Protein AF-A0A7L4KCK8-F1 (afdb_monomer_lite)

Foldseek 3Di:
DVVVVVVCVVVVVVCVVVVHDDDDDPPDDDDDPDDPVVVVVVVVVVVVVVVVVVVVVVVVVVVVCVVCVVVVVVVVVVVVVVLVVVVVVVVVCVVVVVDDDPVNVVVVVVVPPDDDDDDPDPPPPPPPDPVVVVCCVQQNDDDDRPCSPPADPVNVPPCVPPDVCVVDVDDPDDPPDDDDDDDPDPDDPVVVVVVVVVVD

Organism: NCBI:txid1961834

Secondary structure (DSSP, 8-state):
-HHHHHHHHHHHHHHHHTT---SPPTT-----SS-HHHHHHHHHHHHHHHHHHHHHHHHHHHHHHHHHHHHHHHHHHHHHHHHHHHHHHHHHHHHTTS----HHHHHHHTTT-S---S---------S-HHHHHHHHHH-SSS---STTSPPHHHHH--TT--HHHHTT--S-------------PPPHHHHHHHHTT--

Structure (mmCIF, N/CA/C/O backbone):
data_AF-A0A7L4KCK8-F1
#
_entry.id   AF-A0A7L4KCK8-F1
#
loop_
_atom_site.group_PDB
_atom_site.id
_atom_site.type_symbol
_atom_site.label_atom_id
_atom_site.label_alt_id
_atom_site.label_comp_id
_atom_site.label_asym_id
_atom_site.label_entity_id
_atom_site.label_seq_id
_atom_site.pdbx_PDB_ins_code
_atom_site.Cartn_x
_atom_site.Cartn_y
_atom_site.Cartn_z
_atom_site.occupancy
_atom_site.B_iso_or_equiv
_atom_site.auth_seq_id
_atom_site.auth_comp_id
_atom_site.auth_asym_id
_atom_site.auth_atom_id
_atom_site.pdbx_PDB_model_num
ATOM 1 N N . TYR A 1 1 ? 16.157 12.426 -16.443 1.00 89.94 1 TYR A N 1
ATOM 2 C CA . TYR A 1 1 ? 14.968 11.654 -16.875 1.00 89.94 1 TYR A CA 1
ATOM 3 C C . TYR A 1 1 ? 14.195 12.388 -17.967 1.00 89.94 1 TYR A C 1
ATOM 5 O O . TYR A 1 1 ? 14.010 11.806 -19.024 1.00 89.94 1 TYR A O 1
ATOM 13 N N . GLN A 1 2 ? 13.829 13.662 -17.765 1.00 96.50 2 GLN A N 1
ATOM 14 C CA . GLN A 1 2 ? 13.056 14.454 -18.739 1.00 96.50 2 GLN A CA 1
ATOM 15 C C . GLN A 1 2 ? 13.711 14.554 -20.130 1.00 96.50 2 GLN A C 1
ATOM 17 O O . GLN A 1 2 ? 13.048 14.270 -21.117 1.00 96.50 2 GLN A O 1
ATOM 22 N N . GLN A 1 3 ? 15.016 14.842 -20.217 1.00 97.25 3 GLN A N 1
ATOM 23 C CA . GLN A 1 3 ? 15.743 14.884 -21.499 1.00 97.25 3 GLN A CA 1
ATOM 24 C C . GLN A 1 3 ? 15.678 13.550 -22.265 1.00 97.25 3 GLN A C 1
ATOM 26 O O . GLN A 1 3 ? 15.388 13.528 -23.455 1.00 97.25 3 GLN A O 1
ATOM 31 N N . ALA A 1 4 ? 15.893 12.424 -21.575 1.00 97.00 4 ALA A N 1
ATOM 32 C CA . ALA A 1 4 ? 15.813 11.095 -22.183 1.00 97.00 4 ALA A CA 1
ATOM 33 C C . ALA A 1 4 ? 14.385 10.761 -22.646 1.00 97.00 4 ALA A C 1
ATOM 35 O O . ALA A 1 4 ? 14.199 10.189 -23.715 1.00 97.00 4 ALA A O 1
ATOM 36 N N . GLN A 1 5 ? 13.371 11.144 -21.865 1.00 96.81 5 GLN A N 1
ATOM 37 C CA . GLN A 1 5 ? 11.970 10.968 -22.241 1.00 96.81 5 GLN A CA 1
ATOM 38 C C . GLN A 1 5 ? 11.610 11.806 -23.477 1.00 96.81 5 GLN A C 1
ATOM 40 O O . GLN A 1 5 ? 10.983 11.278 -24.391 1.00 96.81 5 GLN A O 1
ATOM 45 N N . ALA A 1 6 ? 12.032 13.073 -23.526 1.00 97.38 6 ALA A N 1
ATOM 46 C CA . ALA A 1 6 ? 11.810 13.956 -24.669 1.00 97.38 6 ALA A CA 1
ATOM 47 C C . ALA A 1 6 ? 12.456 13.398 -25.948 1.00 97.38 6 ALA A C 1
ATOM 49 O O . ALA A 1 6 ? 11.783 13.286 -26.968 1.00 97.38 6 ALA A O 1
ATOM 50 N N . ALA A 1 7 ? 13.708 12.932 -25.863 1.00 97.56 7 ALA A N 1
ATOM 51 C CA . ALA A 1 7 ? 14.403 12.311 -26.990 1.00 97.56 7 ALA A CA 1
ATOM 52 C C . ALA A 1 7 ? 13.683 11.051 -27.510 1.00 97.56 7 ALA A C 1
ATOM 54 O O . ALA A 1 7 ? 13.553 10.860 -28.718 1.00 97.56 7 ALA A O 1
ATOM 55 N N . VAL A 1 8 ? 13.158 10.200 -26.617 1.00 96.31 8 VAL A N 1
ATOM 56 C CA . VAL A 1 8 ? 12.363 9.022 -27.014 1.00 96.31 8 VAL A CA 1
ATOM 57 C C . VAL A 1 8 ? 11.061 9.438 -27.705 1.00 96.31 8 VAL A C 1
ATOM 59 O O . VAL A 1 8 ? 10.692 8.846 -28.720 1.00 96.31 8 VAL A O 1
ATOM 62 N N . LEU A 1 9 ? 10.371 10.457 -27.186 1.00 96.38 9 LEU A N 1
ATOM 63 C CA . LEU A 1 9 ? 9.132 10.969 -27.781 1.00 96.38 9 LEU A CA 1
ATOM 64 C C . LEU A 1 9 ? 9.359 11.576 -29.170 1.00 96.38 9 LEU A C 1
ATOM 66 O O . LEU A 1 9 ? 8.497 11.433 -30.032 1.00 96.38 9 LEU A O 1
ATOM 70 N N . GLU A 1 10 ? 10.513 12.195 -29.403 1.00 96.62 10 GLU A N 1
ATOM 71 C CA . GLU A 1 10 ? 10.898 12.730 -30.711 1.00 96.62 10 GLU A CA 1
ATOM 72 C C . GLU A 1 10 ? 11.316 11.623 -31.700 1.00 96.62 10 GLU A C 1
ATOM 74 O O . GLU A 1 10 ? 10.962 11.664 -32.882 1.00 96.62 10 GLU A O 1
ATOM 79 N N . ALA A 1 11 ? 12.037 10.600 -31.227 1.00 96.81 11 ALA A N 1
ATOM 80 C CA . ALA A 1 11 ? 12.558 9.522 -32.068 1.00 96.81 11 ALA A CA 1
ATOM 81 C C . ALA A 1 11 ? 11.477 8.526 -32.529 1.00 96.81 11 ALA A C 1
ATOM 83 O O . ALA A 1 11 ? 11.496 8.076 -33.678 1.00 96.81 11 ALA A O 1
ATOM 84 N N . LEU A 1 12 ? 10.512 8.181 -31.666 1.00 96.19 12 LEU A N 1
ATOM 85 C CA . LEU A 1 12 ? 9.490 7.168 -31.971 1.00 96.19 12 LEU A CA 1
ATOM 86 C C . LEU A 1 12 ? 8.651 7.484 -33.231 1.00 96.19 12 LEU A C 1
ATOM 88 O O . LEU A 1 12 ? 8.480 6.582 -34.054 1.00 96.19 12 LEU A O 1
ATOM 92 N N . PRO A 1 13 ? 8.146 8.716 -33.451 1.00 96.44 13 PRO A N 1
ATOM 93 C CA . PRO A 1 13 ? 7.446 9.076 -34.684 1.00 96.44 13 PRO A CA 1
ATOM 94 C C . PRO A 1 13 ? 8.312 8.927 -35.937 1.00 96.44 13 PRO A C 1
ATOM 96 O O . PRO A 1 13 ? 7.816 8.470 -36.965 1.00 96.44 13 PRO A O 1
ATOM 99 N N . ARG A 1 14 ? 9.604 9.279 -35.860 1.00 96.69 14 ARG A N 1
ATOM 100 C CA . ARG A 1 14 ? 10.540 9.157 -36.991 1.00 96.69 14 ARG A CA 1
ATOM 101 C C . ARG A 1 14 ? 10.742 7.692 -37.382 1.00 96.69 14 ARG A C 1
ATOM 103 O O . ARG A 1 14 ? 10.611 7.358 -38.553 1.00 96.69 14 ARG A O 1
ATOM 110 N N . LEU A 1 15 ? 10.951 6.811 -36.403 1.00 96.38 15 LEU A N 1
ATOM 111 C CA . LEU A 1 15 ? 11.098 5.367 -36.633 1.00 96.38 15 LEU A CA 1
ATOM 112 C C . LEU A 1 15 ? 9.823 4.727 -37.204 1.00 96.38 15 LEU A C 1
ATOM 114 O O . LEU A 1 15 ? 9.905 3.858 -38.067 1.00 96.38 15 LEU A O 1
ATOM 118 N N . ARG A 1 16 ? 8.641 5.197 -36.780 1.00 95.81 16 ARG A N 1
ATOM 119 C CA . ARG A 1 16 ? 7.356 4.743 -37.337 1.00 95.81 16 ARG A CA 1
ATOM 120 C C . ARG A 1 16 ? 7.168 5.144 -38.800 1.00 95.81 16 ARG A C 1
ATOM 122 O O . ARG A 1 16 ? 6.665 4.330 -39.566 1.00 95.81 16 ARG A O 1
ATOM 129 N N . LYS A 1 17 ? 7.583 6.356 -39.199 1.00 96.50 17 LYS A N 1
ATOM 130 C CA . LYS A 1 17 ? 7.559 6.788 -40.614 1.00 96.50 17 LYS A CA 1
ATOM 131 C C . LYS A 1 17 ? 8.425 5.888 -41.498 1.00 96.50 17 LYS A C 1
ATOM 133 O O . LYS A 1 17 ? 8.044 5.605 -42.624 1.00 96.50 17 LYS A O 1
ATOM 138 N N . LEU A 1 18 ? 9.545 5.409 -40.957 1.00 96.56 18 LEU A N 1
ATOM 139 C CA . LEU A 1 18 ? 10.445 4.450 -41.605 1.00 96.56 18 LEU A CA 1
ATOM 140 C C . LEU A 1 18 ? 9.968 2.989 -41.491 1.00 96.56 18 LEU A C 1
ATOM 142 O O . LEU A 1 18 ? 10.690 2.088 -41.900 1.00 96.56 18 LEU A O 1
ATOM 146 N N . GLN A 1 19 ? 8.782 2.743 -40.920 1.00 95.25 19 GLN A N 1
ATOM 147 C CA . GLN A 1 19 ? 8.194 1.412 -40.724 1.00 95.25 19 GLN A CA 1
ATOM 148 C C . GLN A 1 19 ? 9.057 0.446 -39.886 1.00 95.25 19 GLN A C 1
ATOM 150 O O . GLN A 1 19 ? 8.949 -0.772 -40.011 1.00 95.25 19 GLN A O 1
ATOM 155 N N . ILE A 1 20 ? 9.881 0.973 -38.973 1.00 95.56 20 ILE A N 1
ATOM 156 C CA . ILE A 1 20 ? 10.724 0.157 -38.089 1.00 95.56 20 ILE A CA 1
ATOM 157 C C . ILE A 1 20 ? 9.929 -0.233 -36.825 1.00 95.56 20 ILE A C 1
ATOM 159 O O . ILE A 1 20 ? 9.419 0.652 -36.126 1.00 95.56 20 ILE A O 1
ATOM 163 N N . PRO A 1 21 ? 9.835 -1.531 -36.466 1.00 93.50 21 PRO A N 1
ATOM 164 C CA . PRO A 1 21 ? 9.148 -1.969 -35.254 1.00 93.50 21 PRO A CA 1
ATOM 165 C C . PRO A 1 21 ? 9.947 -1.588 -34.001 1.00 93.50 21 PRO A C 1
ATOM 167 O O . PRO A 1 21 ? 11.059 -2.056 -33.778 1.00 93.50 21 PRO A O 1
ATOM 170 N N . THR A 1 22 ? 9.370 -0.744 -33.143 1.00 92.94 22 THR A N 1
ATOM 171 C CA . THR A 1 22 ? 10.064 -0.221 -31.949 1.00 92.94 22 THR A CA 1
ATOM 172 C C . THR A 1 22 ? 9.737 -0.970 -30.657 1.00 92.94 22 THR A C 1
ATOM 174 O O . THR A 1 22 ? 10.451 -0.836 -29.665 1.00 92.94 22 THR A O 1
ATOM 177 N N . ARG A 1 23 ? 8.620 -1.708 -30.610 1.00 93.06 23 ARG A N 1
ATOM 178 C CA . ARG A 1 23 ? 8.182 -2.434 -29.410 1.00 93.06 23 ARG A CA 1
ATOM 179 C C . ARG A 1 23 ? 8.701 -3.865 -29.461 1.00 93.06 23 ARG A C 1
ATOM 181 O O . ARG A 1 23 ? 8.480 -4.562 -30.443 1.00 93.06 23 ARG A O 1
ATOM 188 N N . ARG A 1 24 ? 9.310 -4.316 -28.363 1.00 93.88 24 ARG A N 1
ATOM 189 C CA . ARG A 1 24 ? 9.657 -5.725 -28.168 1.00 93.88 24 ARG A CA 1
ATOM 190 C C . ARG A 1 24 ? 8.371 -6.569 -28.091 1.00 93.88 24 ARG A C 1
ATOM 192 O O . ARG A 1 24 ? 7.549 -6.279 -27.218 1.00 93.88 24 ARG A O 1
ATOM 199 N N . PRO A 1 25 ? 8.197 -7.588 -28.951 1.00 95.56 25 PRO A N 1
ATOM 200 C CA . PRO A 1 25 ? 7.098 -8.543 -28.831 1.00 95.56 25 PRO A CA 1
ATOM 201 C C . PRO A 1 25 ? 7.205 -9.356 -27.537 1.00 95.56 25 PRO A C 1
ATOM 203 O O . PRO A 1 25 ? 8.311 -9.698 -27.112 1.00 95.56 25 PRO A O 1
ATOM 206 N N . ASP A 1 26 ? 6.067 -9.686 -26.926 1.00 92.88 26 ASP A N 1
ATOM 207 C CA . ASP A 1 26 ? 6.034 -10.438 -25.663 1.00 92.88 26 ASP A CA 1
ATOM 208 C C . ASP A 1 26 ? 6.473 -11.907 -25.847 1.00 92.88 26 ASP A C 1
ATOM 210 O O . ASP A 1 26 ? 7.091 -12.474 -24.947 1.00 92.88 26 ASP A O 1
ATOM 214 N N . ASP A 1 27 ? 6.265 -12.470 -27.042 1.00 95.00 27 ASP A N 1
ATOM 215 C CA . ASP A 1 27 ? 6.609 -13.858 -27.396 1.00 95.00 27 ASP A CA 1
ATOM 216 C C . ASP A 1 27 ? 8.033 -14.026 -27.966 1.00 95.00 27 ASP A C 1
ATOM 218 O O . ASP A 1 27 ? 8.432 -15.120 -28.365 1.00 95.00 27 ASP A O 1
ATOM 222 N N . TYR A 1 28 ? 8.835 -12.955 -27.999 1.00 94.50 28 TYR A N 1
ATOM 223 C CA . TYR A 1 28 ? 10.220 -13.008 -28.476 1.00 94.50 28 TYR A CA 1
ATOM 224 C C . TYR A 1 28 ? 11.216 -13.144 -27.310 1.00 94.50 28 TYR A C 1
ATOM 226 O O . TYR A 1 28 ? 11.611 -12.164 -26.657 1.00 94.50 28 TYR A O 1
ATOM 234 N N . PHE A 1 29 ? 11.636 -14.385 -27.041 1.00 92.25 29 PHE A N 1
ATOM 235 C CA . PHE A 1 29 ? 12.548 -14.754 -25.952 1.00 92.25 29 PHE A CA 1
ATOM 236 C C . PHE A 1 29 ? 14.017 -14.755 -26.402 1.00 92.25 29 PHE A C 1
ATOM 238 O O . PHE A 1 29 ? 14.610 -15.804 -26.631 1.00 92.25 29 PHE A O 1
ATOM 245 N N . ALA A 1 30 ? 14.608 -13.565 -26.508 1.00 93.12 30 ALA A N 1
ATOM 246 C CA . ALA A 1 30 ? 16.052 -13.383 -26.666 1.00 93.12 30 ALA A CA 1
ATOM 247 C C . ALA A 1 30 ? 16.733 -13.087 -25.318 1.00 93.12 30 ALA A C 1
ATOM 249 O O . ALA A 1 30 ? 16.074 -12.712 -24.342 1.00 93.12 30 ALA A O 1
ATOM 250 N N . GLU A 1 31 ? 18.056 -13.238 -25.264 1.00 94.38 31 GLU A N 1
ATOM 251 C CA . GLU A 1 31 ? 18.841 -12.884 -24.084 1.00 94.38 31 GLU A CA 1
ATOM 252 C C . GLU A 1 31 ? 18.687 -11.389 -23.751 1.00 94.38 31 GLU A C 1
ATOM 254 O O . GLU A 1 31 ? 18.793 -10.515 -24.610 1.00 94.38 31 GLU A O 1
ATOM 259 N N . MET A 1 32 ? 18.403 -11.095 -22.481 1.00 96.31 32 MET A N 1
ATOM 260 C CA . MET A 1 32 ? 18.225 -9.734 -21.974 1.00 96.31 32 MET A CA 1
ATOM 261 C C . MET A 1 32 ? 19.463 -9.308 -21.185 1.00 96.31 32 MET A C 1
ATOM 263 O O . MET A 1 32 ? 20.135 -10.136 -20.578 1.00 96.31 32 MET A O 1
ATOM 267 N N . ALA A 1 33 ? 19.693 -7.998 -21.057 1.00 96.50 33 ALA A N 1
ATOM 268 C CA . ALA A 1 33 ? 20.839 -7.448 -20.318 1.00 96.50 33 ALA A CA 1
ATOM 269 C C . ALA A 1 33 ? 20.950 -7.902 -18.842 1.00 96.50 33 ALA A C 1
ATOM 271 O O . ALA A 1 33 ? 21.993 -7.732 -18.214 1.00 96.50 33 ALA A O 1
ATOM 272 N N . LYS A 1 34 ? 19.871 -8.433 -18.248 1.00 96.62 34 LYS A N 1
ATOM 273 C CA . LYS A 1 34 ? 19.869 -9.024 -16.903 1.00 96.62 34 LYS A CA 1
ATOM 274 C C . LYS A 1 34 ? 19.160 -10.366 -16.929 1.00 96.62 34 LYS A C 1
ATOM 276 O O . LYS A 1 34 ? 18.091 -10.486 -17.520 1.00 96.62 34 LYS A O 1
ATOM 281 N N . SER A 1 35 ? 19.699 -11.327 -16.182 1.00 97.38 35 SER A N 1
ATOM 282 C CA . SER A 1 35 ? 19.084 -12.645 -16.050 1.00 97.38 35 SER A CA 1
ATOM 283 C C . SER A 1 35 ? 17.739 -12.591 -15.319 1.00 97.38 35 SER A C 1
ATOM 285 O O . SER A 1 35 ? 17.541 -11.836 -14.354 1.00 97.38 35 SER A O 1
ATOM 287 N N . ASP A 1 36 ? 16.822 -13.476 -15.708 1.00 95.25 36 ASP A N 1
ATOM 288 C CA . ASP A 1 36 ? 15.512 -13.602 -15.063 1.00 95.25 36 ASP A CA 1
ATOM 289 C C . ASP A 1 36 ? 15.624 -13.937 -13.576 1.00 95.25 36 ASP A C 1
ATOM 291 O O . ASP A 1 36 ? 14.852 -13.440 -12.751 1.00 95.25 36 ASP A O 1
ATOM 295 N N . GLN A 1 37 ? 16.633 -14.721 -13.194 1.00 96.88 37 GLN A N 1
ATOM 296 C CA . GLN A 1 37 ? 16.902 -15.035 -11.793 1.00 96.88 37 GLN A CA 1
ATOM 297 C C . GLN A 1 37 ? 17.193 -13.771 -10.973 1.00 96.88 37 GLN A C 1
ATOM 299 O O . GLN A 1 37 ? 16.710 -13.631 -9.841 1.00 96.88 37 GLN A O 1
ATOM 304 N N . GLN A 1 38 ? 17.956 -12.825 -11.529 1.00 97.81 38 GLN A N 1
ATOM 305 C CA . GLN A 1 38 ? 18.222 -11.543 -10.883 1.00 97.81 38 GLN A CA 1
ATOM 306 C C . GLN A 1 38 ? 16.945 -10.701 -10.789 1.00 97.81 38 GLN A C 1
ATOM 308 O O . GLN A 1 38 ? 16.635 -10.178 -9.713 1.00 97.81 38 GLN A O 1
ATOM 313 N N . MET A 1 39 ? 16.155 -10.628 -11.862 1.00 97.50 39 MET A N 1
ATOM 314 C CA . MET A 1 39 ? 14.891 -9.883 -11.863 1.00 97.50 39 MET A CA 1
ATOM 315 C C . MET A 1 39 ? 13.870 -10.461 -10.875 1.00 97.50 39 MET A C 1
ATOM 317 O O . MET A 1 39 ? 13.202 -9.707 -10.162 1.00 97.50 39 MET A O 1
ATOM 321 N N . GLN A 1 40 ? 13.806 -11.784 -10.718 1.00 97.81 40 GLN A N 1
ATOM 322 C CA . GLN A 1 40 ? 12.990 -12.429 -9.688 1.00 97.81 40 GLN A CA 1
ATOM 323 C C . GLN A 1 40 ? 13.447 -12.063 -8.269 1.00 97.81 40 GLN A C 1
ATOM 325 O O . GLN A 1 40 ? 12.606 -11.819 -7.399 1.00 97.81 40 GLN A O 1
ATOM 330 N N . LYS A 1 41 ? 14.762 -11.987 -8.012 1.00 98.25 41 LYS A N 1
ATOM 331 C CA . LYS A 1 41 ? 15.296 -11.524 -6.716 1.00 98.25 41 LYS A CA 1
ATOM 332 C C . LYS A 1 41 ? 14.885 -10.074 -6.439 1.00 98.25 41 LYS A C 1
ATOM 334 O O . LYS A 1 41 ? 14.461 -9.773 -5.322 1.00 98.25 41 LYS A O 1
ATOM 339 N N . ILE A 1 42 ? 14.955 -9.198 -7.443 1.00 98.12 42 ILE A N 1
ATOM 340 C CA . ILE A 1 42 ? 14.534 -7.793 -7.324 1.00 98.12 42 ILE A CA 1
ATOM 341 C C . ILE A 1 42 ? 13.033 -7.706 -7.018 1.00 98.12 42 ILE A C 1
ATOM 343 O O . ILE A 1 42 ? 12.651 -7.071 -6.034 1.00 98.12 42 ILE A O 1
ATOM 347 N N . ARG A 1 43 ? 12.184 -8.417 -7.773 1.00 98.12 43 ARG A N 1
ATOM 348 C CA . ARG A 1 43 ? 10.727 -8.459 -7.544 1.00 98.12 43 ARG A CA 1
ATOM 349 C C . ARG A 1 43 ? 10.376 -8.949 -6.137 1.00 98.12 43 ARG A C 1
ATOM 351 O O . ARG A 1 43 ? 9.557 -8.333 -5.458 1.00 98.12 43 ARG A O 1
ATOM 358 N N . LYS A 1 44 ? 11.039 -10.010 -5.657 1.00 98.19 44 LYS A N 1
ATOM 359 C CA . LYS A 1 44 ? 10.865 -10.518 -4.282 1.00 98.19 44 LYS A CA 1
ATOM 360 C C . LYS A 1 44 ? 11.214 -9.454 -3.237 1.00 98.19 44 LYS A C 1
ATOM 362 O O . LYS A 1 44 ? 10.460 -9.283 -2.281 1.00 98.19 44 LYS A O 1
ATOM 367 N N . LYS A 1 45 ? 12.311 -8.710 -3.432 1.00 98.31 45 LYS A N 1
ATOM 368 C CA . LYS A 1 45 ? 12.701 -7.612 -2.532 1.00 98.31 45 LYS A CA 1
ATOM 369 C C . LYS A 1 45 ? 11.668 -6.482 -2.530 1.00 98.31 45 LYS A C 1
ATOM 371 O O . LYS A 1 45 ? 11.277 -6.046 -1.449 1.00 98.31 45 LYS A O 1
ATOM 376 N N . LEU A 1 46 ? 11.192 -6.048 -3.698 1.00 98.19 46 LEU A N 1
ATOM 377 C CA . LEU A 1 46 ? 10.159 -5.008 -3.801 1.00 98.19 46 LEU A CA 1
ATOM 378 C C . LEU A 1 46 ? 8.872 -5.421 -3.080 1.00 98.19 46 LEU A C 1
ATOM 380 O O . LEU A 1 46 ? 8.395 -4.683 -2.219 1.00 98.19 46 LEU A O 1
ATOM 384 N N . LYS A 1 47 ? 8.391 -6.647 -3.323 1.00 98.25 47 LYS A N 1
ATOM 385 C CA . LYS A 1 47 ? 7.213 -7.187 -2.633 1.00 98.25 47 LYS A CA 1
ATOM 386 C C . LYS A 1 47 ? 7.414 -7.243 -1.116 1.00 98.25 47 LYS A C 1
ATOM 388 O O . LYS A 1 47 ? 6.543 -6.824 -0.364 1.00 98.25 47 LYS A O 1
ATOM 393 N N . SER A 1 48 ? 8.583 -7.692 -0.653 1.00 98.31 48 SER A N 1
ATOM 394 C CA . SER A 1 48 ? 8.875 -7.741 0.786 1.00 98.31 48 SER A CA 1
ATOM 395 C C . SER A 1 48 ? 8.881 -6.359 1.450 1.00 98.31 48 SER A C 1
ATOM 397 O O . SER A 1 48 ? 8.415 -6.234 2.582 1.00 98.31 48 SER A O 1
ATOM 399 N N . LYS A 1 49 ? 9.357 -5.317 0.750 1.00 98.31 49 LYS A N 1
ATOM 400 C CA . LYS A 1 49 ? 9.338 -3.931 1.241 1.00 98.31 49 LYS A CA 1
ATOM 401 C C . LYS A 1 49 ? 7.912 -3.396 1.350 1.00 98.31 49 LYS A C 1
ATOM 403 O O . LYS A 1 49 ? 7.568 -2.831 2.384 1.00 98.31 49 LYS A O 1
ATOM 408 N N . GLN A 1 50 ? 7.090 -3.625 0.327 1.00 98.38 50 GLN A N 1
ATOM 409 C CA . GLN A 1 50 ? 5.680 -3.236 0.339 1.00 98.38 50 GLN A CA 1
ATOM 410 C C . GLN A 1 50 ? 4.929 -3.913 1.495 1.00 98.38 50 GLN A C 1
ATOM 412 O O . GLN A 1 50 ? 4.307 -3.241 2.312 1.00 98.38 50 GLN A O 1
ATOM 417 N N . GLU A 1 51 ? 5.083 -5.231 1.652 1.00 98.31 51 GLU A N 1
ATOM 418 C CA . GLU A 1 51 ? 4.457 -5.960 2.759 1.00 98.31 51 GLU A CA 1
ATOM 419 C C . GLU A 1 51 ? 4.938 -5.477 4.139 1.00 98.31 51 GLU A C 1
ATOM 421 O O . GLU A 1 51 ? 4.169 -5.471 5.100 1.00 98.31 51 GLU A O 1
ATOM 426 N N . ALA A 1 52 ? 6.214 -5.102 4.278 1.00 98.12 52 ALA A N 1
ATOM 427 C CA . ALA A 1 52 ? 6.741 -4.558 5.529 1.00 98.12 52 ALA A CA 1
ATOM 428 C C . ALA A 1 52 ? 6.120 -3.190 5.862 1.00 98.12 52 ALA A C 1
ATOM 430 O O . ALA A 1 52 ? 5.733 -2.964 7.012 1.00 98.12 52 ALA A O 1
ATOM 431 N N . MET A 1 53 ? 5.969 -2.322 4.858 1.00 97.81 53 MET A N 1
ATOM 432 C CA . MET A 1 53 ? 5.319 -1.017 4.994 1.00 97.81 53 MET A CA 1
ATOM 433 C C . MET A 1 53 ? 3.857 -1.177 5.423 1.00 97.81 53 MET A C 1
ATOM 435 O O . MET A 1 53 ? 3.483 -0.680 6.486 1.00 97.81 53 MET A O 1
ATOM 439 N N . GLU A 1 54 ? 3.084 -2.004 4.713 1.00 98.19 54 GLU A N 1
ATOM 440 C CA . GLU A 1 54 ? 1.681 -2.289 5.043 1.00 98.19 54 GLU A CA 1
ATOM 441 C C . GLU A 1 54 ? 1.515 -2.884 6.451 1.00 98.19 54 GLU A C 1
ATOM 443 O O . GLU A 1 54 ? 0.586 -2.540 7.187 1.00 98.19 54 GLU A O 1
ATOM 448 N N . ARG A 1 55 ? 2.409 -3.797 6.865 1.00 98.06 55 ARG A N 1
ATOM 449 C CA . ARG A 1 55 ? 2.384 -4.362 8.227 1.00 98.06 55 ARG A CA 1
ATOM 450 C C . ARG A 1 55 ? 2.624 -3.284 9.282 1.00 98.06 55 ARG A C 1
ATOM 452 O O . ARG A 1 55 ? 1.968 -3.306 10.324 1.00 98.06 55 ARG A O 1
ATOM 459 N N . SER A 1 56 ? 3.543 -2.357 9.023 1.00 97.69 56 SER A N 1
ATOM 460 C CA . SER A 1 56 ? 3.851 -1.264 9.947 1.00 97.69 56 SER A CA 1
ATOM 461 C C . SER A 1 56 ? 2.675 -0.290 10.096 1.00 97.69 56 SER A C 1
ATOM 463 O O . SER A 1 56 ? 2.334 0.098 11.214 1.00 97.69 56 SER A O 1
ATOM 465 N N . GLU A 1 57 ? 1.985 0.024 9.000 1.00 98.06 57 GLU A N 1
ATOM 466 C CA . GLU A 1 57 ? 0.797 0.880 8.995 1.00 98.06 57 GLU A CA 1
ATOM 467 C C . GLU A 1 57 ? -0.367 0.225 9.736 1.00 98.06 57 GLU A C 1
ATOM 469 O O . GLU A 1 57 ? -0.938 0.823 10.651 1.00 98.06 57 GLU A O 1
ATOM 474 N N . LYS A 1 58 ? -0.647 -1.051 9.444 1.00 98.12 58 LYS A N 1
ATOM 475 C CA . LYS A 1 58 ? -1.662 -1.835 10.168 1.00 98.12 58 LYS A CA 1
ATOM 476 C C . LYS A 1 58 ? -1.362 -1.897 11.667 1.00 98.12 58 LYS A C 1
ATOM 478 O O . LYS A 1 58 ? -2.272 -1.784 12.488 1.00 98.12 58 LYS A O 1
ATOM 483 N N . ALA A 1 59 ? -0.091 -2.030 12.049 1.00 97.88 59 ALA A N 1
ATOM 484 C CA . ALA A 1 59 ? 0.315 -2.019 13.451 1.00 97.88 59 ALA A CA 1
ATOM 485 C C . ALA A 1 59 ? 0.107 -0.645 14.115 1.00 97.88 59 ALA A C 1
ATOM 487 O O . ALA A 1 59 ? -0.371 -0.590 15.253 1.00 97.88 59 ALA A O 1
ATOM 488 N N . LYS A 1 60 ? 0.412 0.459 13.415 1.00 97.94 60 LYS A N 1
ATOM 489 C CA . LYS A 1 60 ? 0.128 1.827 13.885 1.00 97.94 60 LYS A CA 1
ATOM 490 C C . LYS A 1 60 ? -1.376 2.040 14.076 1.00 97.94 60 LYS A C 1
ATOM 492 O O . LYS A 1 60 ? -1.787 2.494 15.144 1.00 97.94 60 LYS A O 1
ATOM 497 N N . GLN A 1 61 ? -2.190 1.629 13.104 1.00 97.38 61 GLN A N 1
ATOM 498 C CA . GLN A 1 61 ? -3.648 1.738 13.167 1.00 97.38 61 GLN A CA 1
ATOM 499 C C . GLN A 1 61 ? -4.219 0.945 14.350 1.00 97.38 61 GLN A C 1
ATOM 501 O O . GLN A 1 61 ? -4.995 1.470 15.147 1.00 97.38 61 GLN A O 1
ATOM 506 N N . LEU A 1 62 ? -3.774 -0.299 14.537 1.00 96.81 62 LEU A N 1
ATOM 507 C CA . LEU A 1 62 ? -4.213 -1.146 15.646 1.00 96.81 62 LEU A CA 1
ATOM 508 C C . LEU A 1 62 ? -3.768 -0.597 17.012 1.00 96.81 62 LEU A C 1
ATOM 510 O O . LEU A 1 62 ? -4.507 -0.706 17.993 1.00 96.81 62 LEU A O 1
ATOM 514 N N . ARG A 1 63 ? -2.592 0.038 17.089 1.00 97.25 63 ARG A N 1
ATOM 515 C CA . ARG A 1 63 ? -2.137 0.740 18.299 1.00 97.25 63 ARG A CA 1
ATOM 516 C C . ARG A 1 63 ? -3.020 1.951 18.604 1.00 97.25 63 ARG A C 1
ATOM 518 O O . ARG A 1 63 ? -3.411 2.117 19.757 1.00 97.25 63 ARG A O 1
ATOM 525 N N . ALA A 1 64 ? -3.374 2.746 17.595 1.00 96.62 64 ALA A N 1
ATOM 526 C CA . ALA A 1 64 ? -4.285 3.878 17.752 1.00 96.62 64 ALA A CA 1
ATOM 527 C C . ALA A 1 64 ? -5.675 3.415 18.219 1.00 96.62 64 ALA A C 1
ATOM 529 O O . ALA A 1 64 ? -6.163 3.893 19.242 1.00 96.62 64 ALA A O 1
ATOM 530 N N . MET A 1 65 ? -6.257 2.401 17.569 1.00 94.69 65 MET A N 1
ATOM 531 C CA . MET A 1 65 ? -7.546 1.830 17.986 1.00 94.69 65 MET A CA 1
ATOM 532 C C . MET A 1 65 ? -7.519 1.328 19.434 1.00 94.69 65 MET A C 1
ATOM 534 O O . MET A 1 65 ? -8.474 1.530 20.176 1.00 94.69 65 MET A O 1
ATOM 538 N N . ARG A 1 66 ? -6.420 0.703 19.877 1.00 94.81 66 ARG A N 1
ATOM 539 C CA . ARG A 1 66 ? -6.274 0.261 21.275 1.00 94.81 66 ARG A CA 1
ATOM 540 C C . ARG A 1 66 ? -6.140 1.426 22.252 1.00 94.81 66 ARG A C 1
ATOM 542 O O . ARG A 1 66 ? -6.737 1.372 23.323 1.00 94.81 66 ARG A O 1
ATOM 549 N N . LYS A 1 67 ? -5.384 2.467 21.887 1.00 96.69 67 LYS A N 1
ATOM 550 C CA . LYS A 1 67 ? -5.174 3.661 22.721 1.00 96.69 67 LYS A CA 1
ATOM 551 C C . LYS A 1 67 ? -6.482 4.419 22.955 1.00 96.69 67 LYS A C 1
ATOM 553 O O . LYS A 1 67 ? -6.776 4.789 24.087 1.00 96.69 67 LYS A O 1
ATOM 558 N N . TYR A 1 68 ? -7.271 4.619 21.901 1.00 95.81 68 TYR A N 1
ATOM 559 C CA . TYR A 1 68 ? -8.509 5.401 21.969 1.00 95.81 68 TYR A CA 1
ATOM 560 C C . TYR A 1 68 ? -9.763 4.549 22.186 1.00 95.81 68 TYR A C 1
ATOM 562 O O . TYR A 1 68 ? -10.818 5.098 22.476 1.00 95.81 68 TYR A O 1
ATOM 570 N N . GLY A 1 69 ? -9.665 3.218 22.131 1.00 96.56 69 GLY A N 1
ATOM 571 C CA . GLY A 1 69 ? -10.822 2.320 22.164 1.00 96.56 69 GLY A CA 1
ATOM 572 C C . GLY A 1 69 ? -11.739 2.508 23.374 1.00 96.56 69 GLY A C 1
ATOM 573 O O . GLY A 1 69 ? -12.954 2.516 23.209 1.00 96.56 69 GLY A O 1
ATOM 574 N N . LYS A 1 70 ? -11.184 2.730 24.576 1.00 95.88 70 LYS A N 1
ATOM 575 C CA . LYS A 1 70 ? -12.002 3.022 25.768 1.00 95.88 70 LYS A CA 1
ATOM 576 C C . LYS A 1 70 ? -12.717 4.373 25.664 1.00 95.88 70 LYS A C 1
ATOM 578 O O . LYS A 1 70 ? -13.900 4.435 25.965 1.00 95.88 70 LYS A O 1
ATOM 583 N N . LYS A 1 71 ? -12.020 5.419 25.201 1.00 95.81 71 LYS A N 1
ATOM 584 C CA . LYS A 1 71 ? -12.594 6.764 25.020 1.00 95.81 71 LYS A CA 1
ATOM 585 C C . LYS A 1 71 ? -13.723 6.752 23.989 1.00 95.81 71 LYS A C 1
ATOM 587 O O . LYS A 1 71 ? -14.797 7.271 24.252 1.00 95.81 71 LYS A O 1
ATOM 592 N N . VAL A 1 72 ? -13.507 6.061 22.870 1.00 96.25 72 VAL A N 1
ATOM 593 C CA . VAL A 1 72 ? -14.520 5.874 21.824 1.00 96.25 72 VAL A CA 1
ATOM 594 C C . VAL A 1 72 ? -15.738 5.124 22.372 1.00 96.25 72 VAL A C 1
ATOM 596 O O . VAL A 1 72 ? -16.867 5.512 22.104 1.00 96.25 72 VAL A O 1
ATOM 599 N N . GLN A 1 73 ? -15.547 4.079 23.184 1.00 94.44 73 GLN A N 1
ATOM 600 C CA . GLN A 1 73 ? -16.671 3.363 23.804 1.00 94.44 73 GLN A CA 1
ATOM 601 C C . GLN A 1 73 ? -17.485 4.251 24.751 1.00 94.44 73 GLN A C 1
ATOM 603 O O . GLN A 1 73 ? -18.715 4.225 24.691 1.00 94.44 73 GLN A O 1
ATOM 608 N N . THR A 1 74 ? -16.821 5.033 25.607 1.00 96.38 74 THR A N 1
ATOM 609 C CA . THR A 1 74 ? -17.508 5.949 26.528 1.00 96.38 74 THR A CA 1
ATOM 610 C C . THR A 1 74 ? -18.239 7.056 25.778 1.00 96.38 74 THR A C 1
ATOM 612 O O . THR A 1 74 ? -19.388 7.340 26.096 1.00 96.38 74 THR A O 1
ATOM 615 N N . GLU A 1 75 ? -17.615 7.620 24.744 1.00 96.44 75 GLU A N 1
ATOM 616 C CA . 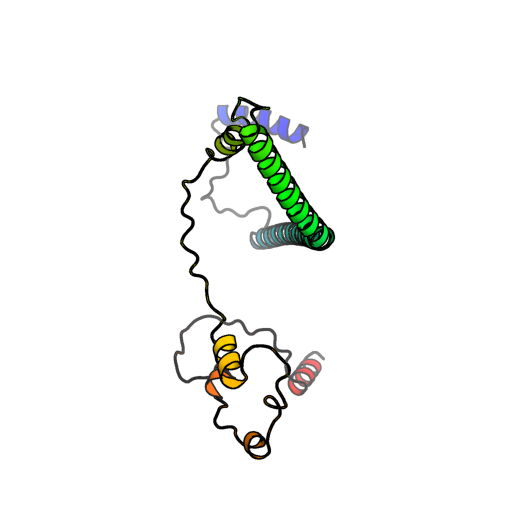GLU A 1 75 ? -18.197 8.670 23.906 1.00 96.44 75 GLU A CA 1
ATOM 617 C C . GLU A 1 75 ? -19.421 8.162 23.135 1.00 96.44 75 GLU A C 1
ATOM 619 O O . GLU A 1 75 ? 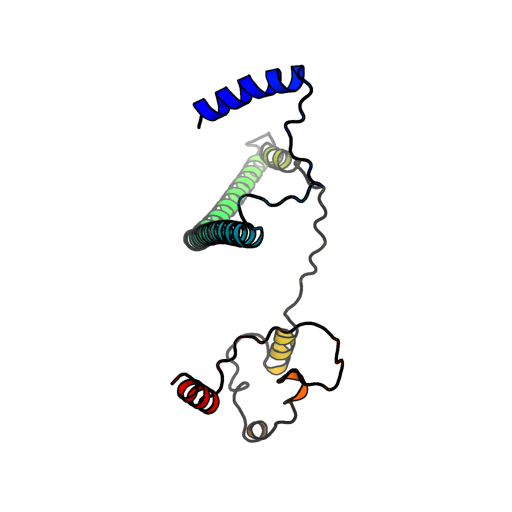-20.461 8.814 23.138 1.00 96.44 75 GLU A O 1
ATOM 624 N N . ILE A 1 76 ? -19.357 6.953 22.563 1.00 97.00 76 ILE A N 1
ATOM 625 C CA . ILE A 1 76 ? -20.511 6.315 21.910 1.00 97.00 76 ILE A CA 1
ATOM 626 C C . ILE A 1 76 ? -21.663 6.123 22.904 1.00 97.00 76 ILE A C 1
ATOM 628 O O . ILE A 1 76 ? -22.820 6.358 22.558 1.00 97.00 76 ILE A O 1
ATOM 632 N N . LEU A 1 77 ? -21.375 5.685 24.133 1.00 96.94 77 LEU A N 1
ATOM 633 C CA . LEU A 1 77 ? -22.408 5.460 25.144 1.00 96.94 77 LEU A CA 1
ATOM 634 C C . LEU A 1 77 ? -23.045 6.783 25.593 1.00 96.94 77 LEU A C 1
ATOM 636 O O . LEU A 1 77 ? -24.272 6.876 25.641 1.00 96.94 77 LEU A O 1
ATOM 640 N N . GLN A 1 78 ? -22.234 7.813 25.845 1.00 97.06 78 GLN A N 1
ATOM 641 C CA . GLN A 1 78 ? -22.704 9.160 26.182 1.00 97.06 78 GLN A CA 1
ATOM 642 C C . GLN A 1 78 ? -23.525 9.777 25.046 1.00 97.06 78 GLN A C 1
ATOM 644 O O . GLN A 1 78 ? -24.601 10.319 25.295 1.00 97.06 78 GLN A O 1
ATOM 649 N N . ARG A 1 79 ? -23.068 9.638 23.795 1.00 96.25 79 ARG A N 1
ATOM 650 C CA . ARG A 1 79 ? -23.789 10.102 22.606 1.00 96.25 79 ARG A CA 1
ATOM 651 C C . ARG A 1 79 ? -25.159 9.435 22.492 1.00 96.25 79 ARG A C 1
ATOM 653 O O . ARG A 1 79 ? -26.152 10.146 22.402 1.00 96.25 79 ARG A O 1
ATOM 660 N N . ARG A 1 80 ? -25.238 8.106 22.636 1.00 96.00 80 ARG A N 1
ATOM 661 C CA . ARG A 1 80 ? -26.518 7.368 22.640 1.00 96.00 80 ARG A CA 1
ATOM 662 C C . ARG A 1 80 ? -27.455 7.808 23.762 1.00 96.00 80 ARG A C 1
ATOM 664 O O . ARG A 1 80 ? -28.660 7.910 23.559 1.00 96.00 80 ARG A O 1
ATOM 671 N N . GLN A 1 81 ? -26.924 8.052 24.961 1.00 96.12 81 GLN A N 1
ATOM 672 C CA . GLN A 1 81 ? -27.728 8.556 26.078 1.00 96.12 81 GLN A CA 1
ATOM 673 C C . GLN A 1 81 ? -28.250 9.971 25.806 1.00 96.12 81 GLN A C 1
ATOM 675 O O . GLN A 1 81 ? -29.411 10.252 26.103 1.00 96.12 81 GLN A O 1
ATOM 680 N N . LYS A 1 82 ? -27.422 10.844 25.218 1.00 96.31 82 LYS A N 1
ATOM 681 C CA . LYS A 1 82 ? -27.804 12.208 24.832 1.00 96.31 82 LYS A CA 1
ATOM 682 C C . LYS A 1 82 ? -28.868 12.196 23.736 1.00 96.31 82 LYS A C 1
ATOM 684 O O . LYS A 1 82 ? -29.886 12.854 23.903 1.00 96.31 82 LYS A O 1
ATOM 689 N N . GLU A 1 83 ? -28.682 11.396 22.687 1.00 93.00 83 GLU A N 1
ATOM 690 C CA . GLU A 1 83 ? -29.666 11.182 21.615 1.00 93.00 83 GLU A CA 1
ATOM 691 C C . GLU A 1 83 ? -31.001 10.687 22.193 1.00 93.00 83 GLU A C 1
ATOM 693 O O . GLU A 1 83 ? -32.041 11.300 21.958 1.00 93.00 83 GLU A O 1
ATOM 698 N N . LYS A 1 84 ? -30.976 9.676 23.074 1.00 95.12 84 LYS A N 1
ATOM 699 C CA . LYS A 1 84 ? -32.185 9.177 23.751 1.00 95.12 84 LYS A CA 1
ATOM 700 C C . LYS A 1 84 ? -32.862 10.245 24.617 1.00 95.12 84 LYS A C 1
ATOM 702 O O . LYS A 1 84 ? -34.087 10.345 24.620 1.00 95.12 84 LYS A O 1
ATOM 707 N N . LYS A 1 85 ? -32.093 11.038 25.372 1.00 94.75 85 LYS A N 1
ATOM 708 C CA . LYS A 1 85 ? -32.634 12.125 26.205 1.00 94.75 85 LYS A CA 1
ATOM 709 C C . LYS A 1 85 ? -33.256 13.224 25.343 1.00 94.75 85 LYS A C 1
ATOM 711 O O . LYS A 1 85 ? -34.335 13.704 25.676 1.00 94.75 85 LYS A O 1
ATOM 716 N N . ASN A 1 86 ? -32.602 13.593 24.244 1.00 91.62 86 ASN A N 1
ATOM 717 C CA . ASN A 1 86 ? -33.102 14.583 23.295 1.00 91.62 86 ASN A CA 1
ATOM 718 C C . ASN A 1 86 ? -34.417 14.115 22.660 1.00 91.62 86 ASN A C 1
ATOM 720 O O . ASN A 1 86 ? -35.386 14.866 22.681 1.00 91.62 86 ASN A O 1
ATOM 724 N N . MET A 1 87 ? -34.482 12.856 22.215 1.00 89.12 87 MET A N 1
ATOM 725 C CA . MET A 1 87 ? -35.700 12.251 21.669 1.00 89.12 87 MET A CA 1
ATOM 726 C C . MET A 1 87 ? -36.839 12.237 22.699 1.00 89.12 87 MET A C 1
ATOM 728 O O . MET A 1 87 ? -37.942 12.692 22.412 1.00 89.12 87 MET A O 1
ATOM 732 N N . LEU A 1 88 ? -36.575 11.789 23.933 1.00 90.62 88 LEU A N 1
ATOM 733 C CA . LEU A 1 88 ? -37.582 11.794 25.002 1.00 90.62 88 LEU A CA 1
ATOM 734 C C . LEU A 1 88 ? -38.074 13.209 25.330 1.00 90.62 88 LEU A C 1
ATOM 736 O O . LEU A 1 88 ? -39.256 13.401 25.606 1.00 90.62 88 LEU A O 1
ATOM 740 N N . ASN A 1 89 ? -37.182 14.200 25.311 1.00 89.69 89 ASN A N 1
ATOM 741 C CA . ASN A 1 89 ? -37.557 15.593 25.518 1.00 89.69 89 ASN A CA 1
ATOM 742 C C . ASN A 1 89 ? -38.404 16.130 24.357 1.00 89.69 89 ASN A C 1
ATOM 744 O O . ASN A 1 89 ? -39.382 16.822 24.622 1.00 89.69 89 ASN A O 1
ATOM 748 N N . ALA A 1 90 ? -38.077 15.794 23.106 1.00 87.81 90 ALA A N 1
ATOM 749 C CA . ALA A 1 90 ? -38.877 16.164 21.938 1.00 87.81 90 ALA A CA 1
ATOM 750 C C . ALA A 1 90 ? -40.296 15.577 22.026 1.00 87.81 90 ALA A C 1
ATOM 752 O O . ALA A 1 90 ? -41.269 16.321 21.935 1.00 87.81 90 ALA A O 1
ATOM 753 N N . VAL A 1 91 ? -40.418 14.284 22.355 1.00 86.44 91 VAL A N 1
ATOM 754 C CA . VAL A 1 91 ? -41.717 13.619 22.570 1.00 86.44 91 VAL A CA 1
ATOM 755 C C . VAL A 1 91 ? -42.512 14.287 23.697 1.00 86.44 91 VAL A C 1
ATOM 757 O O . VAL A 1 91 ? -43.698 14.560 23.536 1.00 86.44 91 VAL A O 1
ATOM 760 N N . LYS A 1 92 ? -41.871 14.617 24.828 1.00 88.50 92 LYS A N 1
ATOM 761 C CA . LYS A 1 92 ? -42.537 15.323 25.938 1.00 88.50 92 LYS A CA 1
ATOM 762 C C . LYS A 1 92 ? -42.990 16.737 25.565 1.00 88.50 92 LYS A C 1
ATOM 764 O O . LYS A 1 92 ? -44.006 17.187 26.085 1.00 88.50 92 LYS A O 1
ATOM 769 N N . ARG A 1 93 ? -42.239 17.459 24.727 1.00 86.75 93 ARG A N 1
ATOM 770 C CA . ARG A 1 93 ? -42.619 18.805 24.256 1.00 86.75 93 ARG A CA 1
ATOM 771 C C . ARG A 1 93 ? -43.802 18.743 23.293 1.00 86.75 93 ARG A C 1
ATOM 773 O O . ARG A 1 93 ? -44.725 19.535 23.458 1.00 86.75 93 ARG A O 1
ATOM 780 N N . TYR A 1 94 ? -43.810 17.755 22.396 1.00 83.94 94 TYR A N 1
ATOM 781 C CA . TYR A 1 94 ? -44.935 17.461 21.507 1.00 83.94 94 TYR A CA 1
ATOM 782 C C . TYR A 1 94 ? -46.194 17.080 22.298 1.00 83.94 94 TYR A C 1
ATOM 784 O O . TYR A 1 94 ? -47.238 17.692 22.121 1.00 83.94 94 TYR A O 1
ATOM 792 N N . GLN A 1 95 ? -46.081 16.163 23.270 1.00 84.25 95 GLN A N 1
ATOM 793 C CA . GLN A 1 95 ? -47.207 15.763 24.127 1.00 84.25 95 GLN A CA 1
ATOM 794 C C . GLN A 1 95 ? -47.811 16.936 24.920 1.00 84.25 95 GLN A C 1
ATOM 796 O O . GLN A 1 95 ? -48.999 16.932 25.219 1.00 84.25 95 GLN A O 1
ATOM 801 N N . LYS A 1 96 ? -46.999 17.939 25.274 1.00 87.62 96 LYS A N 1
ATOM 802 C CA . LYS A 1 96 ? -47.444 19.151 25.977 1.00 87.62 96 LYS A CA 1
ATOM 803 C C . LYS A 1 96 ? -47.973 20.249 25.043 1.00 87.62 96 LYS A C 1
ATOM 805 O O . LYS A 1 96 ? -48.300 21.321 25.537 1.00 87.62 96 LYS A O 1
ATOM 810 N N . GLY A 1 97 ? -48.009 20.026 23.726 1.00 79.31 97 GLY A N 1
ATOM 811 C CA . GLY A 1 97 ? -48.490 21.002 22.742 1.00 79.31 97 GLY A CA 1
ATOM 812 C C . GLY A 1 97 ? -47.566 22.207 22.520 1.00 79.31 97 GLY A C 1
ATOM 813 O O . GLY A 1 97 ? -47.974 23.179 21.900 1.00 79.31 97 GLY A O 1
ATOM 814 N N . LEU A 1 98 ? -46.318 22.172 23.014 1.00 73.69 98 LEU A N 1
ATOM 815 C CA . LEU A 1 98 ? -45.351 23.271 22.835 1.00 73.69 98 LEU A CA 1
ATOM 816 C C . LEU A 1 98 ? -44.636 23.246 21.473 1.00 73.69 98 LEU A C 1
ATOM 818 O O . LEU A 1 98 ? -43.891 24.170 21.153 1.00 73.69 98 LEU A O 1
ATOM 822 N N . SER A 1 99 ? -44.788 22.173 20.701 1.00 63.97 99 SER A N 1
ATOM 823 C CA . SER A 1 99 ? -44.155 22.010 19.392 1.00 63.97 99 SER A CA 1
ATOM 824 C C . SER A 1 99 ? -45.074 21.211 18.478 1.00 63.97 99 SER A C 1
ATOM 826 O O . SER A 1 99 ? -45.367 20.062 18.793 1.00 63.97 99 SER A O 1
ATOM 828 N N . ASP A 1 100 ? -45.478 21.810 17.360 1.00 63.41 100 ASP A N 1
ATOM 829 C CA . ASP A 1 100 ? -46.496 21.268 16.444 1.00 63.41 100 ASP A CA 1
ATOM 830 C C . ASP A 1 100 ? -45.892 20.456 15.275 1.00 63.41 100 ASP A C 1
ATOM 832 O O . ASP A 1 100 ? -46.590 19.773 14.533 1.00 63.41 100 ASP A O 1
ATOM 836 N N . LYS A 1 101 ? -44.560 20.503 15.103 1.00 65.00 101 LYS A N 1
ATOM 837 C CA . LYS A 1 101 ? -43.844 19.837 14.000 1.00 65.00 101 LYS A CA 1
ATOM 838 C C . LYS A 1 101 ? -43.098 18.594 14.491 1.00 65.00 101 LYS A C 1
ATOM 840 O O . LYS A 1 101 ? -42.289 18.678 15.416 1.00 65.00 101 LYS A O 1
ATOM 845 N N . LEU A 1 102 ? -43.326 17.454 13.835 1.00 65.50 102 LEU A N 1
ATOM 846 C CA . LEU A 1 102 ? -42.651 16.163 14.063 1.00 65.50 102 LEU A CA 1
ATOM 847 C C . LEU A 1 102 ? -41.217 16.118 13.489 1.00 65.50 102 LEU A C 1
ATOM 849 O O . LEU A 1 102 ? -40.770 15.097 12.980 1.00 65.50 102 LEU A O 1
ATOM 853 N N . ASP A 1 103 ? -40.467 17.211 13.600 1.00 65.94 103 ASP A N 1
ATOM 854 C CA . ASP A 1 103 ? -39.136 17.378 12.989 1.00 65.94 103 ASP A CA 1
ATOM 855 C C . ASP A 1 103 ? -38.095 16.358 13.515 1.00 65.94 103 ASP A C 1
ATOM 857 O O . ASP A 1 103 ? -37.111 16.031 12.862 1.00 65.94 103 ASP A O 1
ATOM 861 N N . PHE A 1 104 ? -38.348 15.755 14.686 1.00 63.94 104 PHE A N 1
ATOM 862 C CA . PHE A 1 104 ? -37.489 14.712 15.263 1.00 63.94 104 PHE A CA 1
ATOM 863 C C . PHE A 1 104 ? -37.587 13.339 14.565 1.00 63.94 104 PHE A C 1
ATOM 865 O O . PHE A 1 104 ? -36.762 12.472 14.854 1.00 63.94 104 PHE A O 1
ATOM 872 N N . LEU A 1 105 ? -38.596 13.107 13.714 1.00 64.62 105 LEU A N 1
ATOM 873 C CA . LEU A 1 105 ? -38.777 11.850 12.966 1.00 64.62 105 LEU A CA 1
ATOM 874 C C . LEU A 1 105 ? -38.156 11.899 11.559 1.00 64.62 105 LEU A C 1
ATOM 876 O O . LEU A 1 105 ? -37.709 10.862 11.063 1.00 64.62 105 LEU A O 1
ATOM 880 N N . ASP A 1 106 ? -38.081 13.079 10.939 1.00 61.00 106 ASP A N 1
ATOM 881 C CA . ASP A 1 106 ? -37.597 13.234 9.559 1.00 61.00 106 ASP A CA 1
ATOM 882 C C . ASP A 1 106 ? -36.062 13.264 9.452 1.00 61.00 106 ASP A C 1
ATOM 884 O O . ASP A 1 106 ? -35.491 12.798 8.458 1.00 61.00 106 ASP A O 1
ATOM 888 N N . GLU A 1 107 ? -35.362 13.710 10.501 1.00 57.06 107 GLU A N 1
ATOM 889 C CA . GLU A 1 107 ? -33.891 13.753 10.512 1.00 57.06 107 GLU A CA 1
ATOM 890 C C . GLU A 1 107 ? -33.254 12.340 10.527 1.00 57.06 107 GLU A C 1
ATOM 892 O O . GLU A 1 107 ? -32.141 12.142 10.036 1.00 57.06 107 GLU A O 1
ATOM 897 N N . GLU A 1 108 ? -33.969 11.310 11.010 1.00 53.16 108 GLU A N 1
ATOM 898 C CA . GLU A 1 108 ? -33.478 9.919 11.020 1.00 53.16 108 GLU A CA 1
ATOM 899 C C . GLU A 1 108 ? -33.792 9.159 9.712 1.00 53.16 108 GLU A C 1
ATOM 901 O O . GLU A 1 108 ? -32.982 8.342 9.260 1.00 53.16 108 GLU A O 1
ATOM 906 N N . GLN A 1 109 ? -34.913 9.454 9.040 1.00 49.81 109 GLN A N 1
ATOM 907 C CA . GLN A 1 109 ? -35.330 8.754 7.811 1.00 49.81 109 GLN A CA 1
ATOM 908 C C . GLN A 1 109 ? -34.420 9.055 6.609 1.00 49.81 109 GLN A C 1
ATOM 910 O O . GLN A 1 109 ? -34.058 8.133 5.868 1.00 49.81 109 GLN A O 1
ATOM 915 N N . THR A 1 110 ? -33.953 10.297 6.457 1.00 45.12 110 THR A N 1
ATOM 916 C CA . THR A 1 110 ? -33.108 10.715 5.317 1.00 45.12 110 THR A CA 1
ATOM 917 C C . THR A 1 110 ? -31.678 10.160 5.360 1.00 45.12 110 THR A C 1
ATOM 919 O O . THR A 1 110 ? -31.012 10.082 4.329 1.00 45.12 110 THR A O 1
ATOM 922 N N . SER A 1 111 ? -31.212 9.676 6.518 1.00 47.22 111 SER A N 1
ATOM 923 C CA . SER A 1 111 ? -29.904 9.009 6.651 1.00 47.22 111 SER A CA 1
ATOM 924 C C . SER A 1 111 ? -29.958 7.482 6.467 1.00 47.22 111 SER A C 1
ATOM 926 O O . SER A 1 111 ? -28.917 6.817 6.447 1.00 47.22 111 SER A O 1
ATOM 928 N N . SER A 1 112 ? -31.159 6.910 6.296 1.00 47.47 112 SER A N 1
ATOM 929 C CA . SER A 1 112 ? -31.378 5.458 6.204 1.00 47.47 112 SER A CA 1
ATOM 930 C C . SER A 1 112 ? -31.618 4.927 4.777 1.00 47.47 112 SER A C 1
ATOM 932 O O . SER A 1 112 ? -31.520 3.717 4.546 1.00 47.47 112 SER A O 1
ATOM 934 N N . GLN A 1 113 ? -31.833 5.805 3.791 1.00 42.22 113 GLN A N 1
ATOM 935 C CA . GLN A 1 113 ? -31.980 5.452 2.372 1.00 42.22 113 GLN A CA 1
ATOM 936 C C . GLN A 1 113 ? -30.666 5.640 1.600 1.00 42.22 113 GLN A C 1
ATOM 938 O O . GLN A 1 113 ? -30.516 6.504 0.746 1.00 42.22 113 GLN A O 1
ATOM 943 N N . GLY A 1 114 ? -29.680 4.794 1.892 1.00 43.97 114 GLY A N 1
ATOM 944 C CA . GLY A 1 114 ? -28.408 4.792 1.174 1.00 43.97 114 GLY A CA 1
ATOM 945 C C . GLY A 1 114 ? -27.735 3.429 1.221 1.00 43.97 114 GLY A C 1
ATOM 946 O O . GLY A 1 114 ? -26.902 3.170 2.081 1.00 43.97 114 GLY A O 1
ATOM 947 N N . ASN A 1 115 ? -28.082 2.567 0.262 1.00 44.47 115 ASN A N 1
ATOM 948 C CA . ASN A 1 115 ? -27.407 1.307 -0.073 1.00 44.47 115 ASN A CA 1
ATOM 949 C C . ASN A 1 115 ? -27.480 0.149 0.943 1.00 44.47 115 ASN A C 1
ATOM 951 O O . ASN A 1 115 ? -26.515 -0.204 1.620 1.00 44.47 115 ASN A O 1
ATOM 955 N N . LYS A 1 116 ? -28.587 -0.602 0.879 1.00 49.84 116 LYS A N 1
ATOM 956 C CA . LYS A 1 116 ? -28.592 -2.047 1.172 1.00 49.84 116 LYS A CA 1
ATOM 957 C C . LYS A 1 116 ? -29.072 -2.853 -0.036 1.00 49.84 116 LYS A C 1
ATOM 959 O O . LYS A 1 116 ? -30.218 -3.279 -0.082 1.00 49.84 116 LYS A O 1
ATOM 964 N N . LYS A 1 117 ? -28.155 -3.162 -0.955 1.00 47.91 117 LYS A N 1
ATOM 965 C CA . LYS A 1 117 ? -28.156 -4.433 -1.702 1.00 47.91 117 LYS A CA 1
ATOM 966 C C . LYS A 1 117 ? -26.712 -4.899 -1.872 1.00 47.91 117 LYS A C 1
ATOM 968 O O . LYS A 1 117 ? -25.969 -4.397 -2.701 1.00 47.91 117 LYS A O 1
ATOM 973 N N . GLY A 1 118 ? -26.318 -5.844 -1.025 1.00 38.88 118 GLY A N 1
ATOM 974 C CA . GLY A 1 118 ? -24.982 -6.428 -1.015 1.00 38.88 118 GLY A CA 1
ATOM 975 C C . GLY A 1 118 ? -24.886 -7.543 0.017 1.00 38.88 118 GLY A C 1
ATOM 976 O O . GLY A 1 118 ? -24.328 -7.343 1.089 1.00 38.88 118 GLY A O 1
ATOM 977 N N . ASN A 1 119 ? -25.515 -8.681 -0.293 1.00 48.75 119 ASN A N 1
ATOM 978 C CA . ASN A 1 119 ? -25.316 -10.025 0.265 1.00 48.75 119 ASN A CA 1
ATOM 979 C C . ASN A 1 119 ? -24.397 -10.140 1.498 1.00 48.75 119 ASN A C 1
ATOM 981 O O . ASN A 1 119 ? -23.272 -10.637 1.422 1.00 48.75 119 ASN A O 1
ATOM 985 N N . ALA A 1 120 ? -24.913 -9.785 2.675 1.00 45.22 120 ALA A N 1
ATOM 986 C CA . ALA A 1 120 ? -24.342 -10.247 3.931 1.00 45.22 120 ALA A CA 1
ATOM 987 C C . ALA A 1 120 ? -24.879 -11.656 4.199 1.00 45.22 120 ALA A C 1
ATOM 989 O O . ALA A 1 120 ? -25.882 -11.838 4.887 1.00 45.22 120 ALA A O 1
ATOM 990 N N . SER A 1 121 ? -24.202 -12.649 3.612 1.00 47.09 121 SER A N 1
ATOM 991 C CA . SER A 1 121 ? -24.309 -14.056 3.999 1.00 47.09 121 SER A CA 1
ATOM 992 C C . SER A 1 121 ? -24.433 -14.144 5.518 1.00 47.09 121 SER A C 1
ATOM 994 O O . SER A 1 121 ? -23.580 -13.627 6.251 1.00 47.09 121 SER A O 1
ATOM 996 N N . GLN A 1 122 ? -25.530 -14.748 5.976 1.00 50.28 122 GLN A N 1
ATOM 997 C CA . GLN A 1 122 ? -25.787 -15.059 7.371 1.00 50.28 122 GLN A CA 1
ATOM 998 C C . GLN A 1 122 ? -24.545 -15.736 7.957 1.00 50.28 122 GLN A C 1
ATOM 1000 O O . GLN A 1 122 ? -24.321 -16.937 7.809 1.00 50.28 122 GLN A O 1
ATOM 1005 N N . ARG A 1 123 ? -23.716 -14.959 8.661 1.00 49.75 123 ARG A N 1
ATOM 1006 C CA . ARG A 1 123 ? -22.704 -15.503 9.559 1.00 49.75 123 ARG A CA 1
ATOM 1007 C C . ARG A 1 123 ? -23.478 -16.152 10.689 1.00 49.75 123 ARG A C 1
ATOM 1009 O O . ARG A 1 123 ? -23.759 -15.518 11.704 1.00 49.75 123 ARG A O 1
ATOM 1016 N N . THR A 1 124 ? -23.813 -17.426 10.498 1.00 51.88 124 THR A N 1
ATOM 1017 C CA . THR A 1 124 ? -24.183 -18.351 11.563 1.00 51.88 124 THR A CA 1
ATOM 1018 C C . THR A 1 124 ? -23.282 -18.034 12.747 1.00 51.88 124 THR A C 1
ATOM 1020 O O . THR A 1 124 ? -22.051 -18.083 12.611 1.00 51.88 124 THR A O 1
ATOM 1023 N N . LYS A 1 125 ? -23.869 -17.624 13.874 1.00 56.28 125 LYS A N 1
ATOM 1024 C CA . LYS A 1 125 ? -23.152 -17.413 15.131 1.00 56.28 125 LYS A CA 1
ATOM 1025 C C . LYS A 1 125 ? -22.445 -18.729 15.455 1.00 56.28 125 LYS A C 1
ATOM 1027 O O . LYS A 1 125 ? -23.051 -19.634 16.017 1.00 56.28 125 LYS A O 1
ATOM 1032 N N . LYS A 1 126 ? -21.181 -18.879 15.036 1.00 63.38 126 LYS A N 1
ATOM 1033 C CA . LYS A 1 126 ? -20.376 -20.060 15.345 1.00 63.38 126 LYS A CA 1
ATOM 1034 C C . LYS A 1 126 ? -20.264 -20.092 16.859 1.00 63.38 126 LYS A C 1
ATOM 1036 O O . LYS A 1 126 ? -19.579 -19.257 17.451 1.00 63.38 126 LYS A O 1
ATOM 1041 N N . GLY A 1 127 ? -20.996 -21.021 17.466 1.00 70.31 127 GLY A N 1
ATOM 1042 C CA . GLY A 1 127 ? -20.929 -21.290 18.890 1.00 70.31 127 GLY A CA 1
ATOM 1043 C C . GLY A 1 127 ? -19.491 -21.581 19.336 1.00 70.31 127 GLY A C 1
ATOM 1044 O O . GLY A 1 127 ? -18.573 -21.707 18.517 1.00 70.31 127 GLY A O 1
ATOM 1045 N N . PRO A 1 128 ? -19.257 -21.684 20.651 1.00 73.56 128 PRO A N 1
ATOM 1046 C CA . PRO A 1 128 ? -17.928 -21.945 21.183 1.00 73.56 128 PRO A CA 1
ATOM 1047 C C . PRO A 1 128 ? -17.291 -23.172 20.507 1.00 73.56 128 PRO A C 1
ATOM 1049 O O . PRO A 1 128 ? -17.930 -24.210 20.361 1.00 73.56 128 PRO A O 1
ATOM 1052 N N . ASN A 1 129 ? -16.022 -23.035 20.101 1.00 82.31 129 ASN A N 1
ATOM 1053 C CA . ASN A 1 129 ? -15.206 -24.084 19.469 1.00 82.31 129 ASN A CA 1
ATOM 1054 C C . ASN A 1 129 ? -15.394 -25.447 20.177 1.00 82.31 129 ASN A C 1
ATOM 1056 O O . ASN A 1 129 ? -15.500 -25.475 21.402 1.00 82.31 129 ASN A O 1
ATOM 1060 N N . ALA A 1 130 ? -15.380 -26.573 19.452 1.00 82.25 130 ALA A N 1
ATOM 1061 C CA . ALA A 1 130 ? -15.505 -27.928 20.010 1.00 82.25 130 ALA A CA 1
ATOM 1062 C C . ALA A 1 130 ? -14.585 -28.171 21.225 1.00 82.25 130 ALA A C 1
ATOM 1064 O O . ALA A 1 130 ? -15.015 -28.716 22.241 1.00 82.25 130 ALA A O 1
ATOM 1065 N N . LYS A 1 131 ? -13.352 -27.641 21.190 1.00 83.38 131 LYS A N 1
ATOM 1066 C CA . LYS A 1 131 ? -12.423 -27.678 22.339 1.00 83.38 131 LYS A CA 1
ATOM 1067 C C . LYS A 1 131 ? -12.976 -26.969 23.581 1.00 83.38 131 LYS A C 1
ATOM 1069 O O . LYS A 1 131 ? -12.725 -27.392 24.705 1.00 83.38 131 LYS A O 1
ATOM 1074 N N . ARG A 1 132 ? -13.699 -25.865 23.387 1.00 84.62 132 ARG A N 1
ATOM 1075 C CA . ARG A 1 132 ? -14.353 -25.102 24.454 1.00 84.62 132 ARG A CA 1
ATOM 1076 C C . ARG A 1 132 ? -15.628 -25.794 24.933 1.00 84.62 132 ARG A C 1
ATOM 1078 O O . ARG A 1 132 ? -15.836 -25.817 26.137 1.00 84.62 132 ARG A O 1
ATOM 1085 N N . ARG A 1 133 ? -16.412 -26.424 24.047 1.00 85.38 133 ARG A N 1
ATOM 1086 C CA . ARG A 1 133 ? -17.564 -27.263 24.440 1.00 85.38 133 ARG A CA 1
ATOM 1087 C C . ARG A 1 133 ? -17.136 -28.406 25.359 1.00 85.38 133 ARG A C 1
ATOM 1089 O O . ARG A 1 133 ? -17.675 -28.516 26.451 1.00 85.38 133 ARG A O 1
ATOM 1096 N N . TYR A 1 134 ? -16.095 -29.152 24.985 1.00 84.62 134 TYR A N 1
ATOM 1097 C CA . TYR A 1 134 ? -15.562 -30.237 25.816 1.00 84.62 134 TYR A CA 1
ATOM 1098 C C . TYR A 1 134 ? -15.060 -29.743 27.180 1.00 84.62 134 TYR A C 1
ATOM 1100 O O . TYR A 1 134 ? -15.372 -30.324 28.211 1.00 84.62 134 TYR A O 1
ATOM 1108 N N . LYS A 1 135 ? -14.326 -28.622 27.218 1.00 85.69 135 LYS A N 1
ATOM 1109 C CA . LYS A 1 135 ? -13.862 -28.035 28.489 1.00 85.69 135 LYS A CA 1
ATOM 1110 C C . LYS A 1 135 ? -15.010 -27.519 29.358 1.00 85.69 135 LYS A C 1
ATOM 1112 O O . LYS A 1 135 ? -14.906 -27.583 30.581 1.00 85.69 135 LYS A O 1
ATOM 1117 N N . ASN A 1 136 ? -16.070 -27.002 28.742 1.00 86.31 136 ASN A N 1
ATOM 1118 C CA . ASN A 1 136 ? -17.262 -26.562 29.455 1.00 86.31 136 ASN A CA 1
ATOM 1119 C C . ASN A 1 136 ? -18.049 -27.753 30.010 1.00 86.31 136 ASN A C 1
ATOM 1121 O O . ASN A 1 136 ? -18.548 -27.662 31.120 1.00 86.31 136 ASN A O 1
ATOM 1125 N N . GLN A 1 137 ? -18.110 -28.867 29.281 1.00 84.50 137 GLN A N 1
ATOM 1126 C CA . GLN A 1 137 ? -18.746 -30.097 29.748 1.00 84.50 137 GLN A CA 1
ATOM 1127 C C . GLN A 1 137 ? -17.937 -30.755 30.872 1.00 84.50 137 GLN A C 1
ATOM 1129 O O . GLN A 1 137 ? -18.479 -31.047 31.927 1.00 84.50 137 GLN A O 1
ATOM 1134 N N . LYS A 1 138 ? -16.620 -30.919 30.684 1.00 83.81 138 LYS A N 1
ATOM 1135 C CA . LYS A 1 138 ? -15.749 -31.602 31.653 1.00 83.81 138 LYS A CA 1
ATOM 1136 C C . LYS A 1 138 ? -15.546 -30.814 32.945 1.00 83.81 138 LYS A C 1
ATOM 1138 O O . LYS A 1 138 ? -15.377 -31.404 34.002 1.00 83.81 138 LYS A O 1
ATOM 1143 N N . PHE A 1 139 ? -15.506 -29.485 32.866 1.00 83.06 139 PHE A N 1
ATOM 1144 C CA . PHE A 1 139 ? -15.158 -28.662 34.022 1.00 83.06 139 PHE A CA 1
ATOM 1145 C C . PHE A 1 139 ? -16.240 -27.629 34.394 1.00 83.06 139 PHE A C 1
ATOM 1147 O O . PHE A 1 139 ? -16.027 -26.885 35.343 1.00 83.06 139 PHE A O 1
ATOM 1154 N N . GLY A 1 140 ? -17.327 -27.453 33.637 1.00 84.69 140 GLY A N 1
ATOM 1155 C CA . GLY A 1 140 ? -18.326 -26.377 33.827 1.00 84.69 140 GLY A CA 1
ATOM 1156 C C . GLY A 1 140 ? -18.003 -25.053 33.100 1.00 84.69 140 GLY A C 1
ATOM 1157 O O . GLY A 1 140 ? -16.980 -24.937 32.416 1.00 84.69 140 GLY A O 1
ATOM 1158 N N . PHE A 1 141 ? -18.817 -24.005 33.259 1.00 81.00 141 PHE A N 1
ATOM 1159 C CA . PHE A 1 141 ? -18.605 -22.682 32.638 1.00 81.00 141 PHE A CA 1
ATOM 1160 C C . PHE A 1 141 ? -18.298 -21.596 33.684 1.00 81.00 141 PHE A C 1
ATOM 1162 O O . PHE A 1 141 ? -19.074 -21.408 34.606 1.00 81.00 141 PHE A O 1
ATOM 1169 N N . GLY A 1 142 ? -17.187 -20.859 33.523 1.00 81.62 142 GLY A N 1
ATOM 1170 C CA . GLY A 1 142 ? -16.800 -19.766 34.439 1.00 81.62 142 GLY A CA 1
ATOM 1171 C C . GLY A 1 142 ? -16.437 -20.216 35.870 1.00 81.62 142 GLY A C 1
ATOM 1172 O O . GLY A 1 142 ? -16.586 -21.383 36.210 1.00 81.62 142 GLY A O 1
ATOM 1173 N N . GLY A 1 143 ? -15.902 -19.301 36.689 1.00 76.69 143 GLY A N 1
ATOM 1174 C CA . GLY A 1 143 ? -15.711 -19.492 38.140 1.00 76.69 143 GLY A CA 1
ATOM 1175 C C . GLY A 1 143 ? -14.466 -20.267 38.617 1.00 76.69 143 GLY A C 1
ATOM 1176 O O . GLY A 1 143 ? -13.748 -20.906 37.838 1.00 76.69 143 GLY A O 1
ATOM 1177 N N . LYS A 1 144 ? -14.208 -20.190 39.936 1.00 64.81 144 LYS A N 1
ATOM 1178 C CA . LYS A 1 144 ? -13.180 -20.975 40.649 1.00 64.81 144 LYS A CA 1
ATOM 1179 C C . LYS A 1 144 ? -13.586 -22.448 40.634 1.00 64.81 144 LYS A C 1
ATOM 1181 O O . LYS A 1 144 ? -14.532 -22.861 41.294 1.00 64.81 144 LYS A O 1
ATOM 1186 N N . LYS A 1 145 ? -12.845 -23.248 39.875 1.00 70.00 145 LYS A N 1
ATOM 1187 C CA . LYS A 1 145 ? -13.065 -24.689 39.758 1.00 70.00 145 LYS A CA 1
ATOM 1188 C C . LYS A 1 145 ? -12.279 -25.369 40.865 1.00 70.00 145 LYS A C 1
ATOM 1190 O O . LYS A 1 145 ? -11.065 -25.480 40.731 1.00 70.00 145 LYS A O 1
ATOM 1195 N N . LYS A 1 146 ? -12.959 -25.700 41.969 1.00 73.00 146 LYS A N 1
ATOM 1196 C CA . LYS A 1 146 ? -12.415 -26.270 43.218 1.00 73.00 146 LYS A CA 1
ATOM 1197 C C . LYS A 1 146 ? -11.538 -27.506 42.955 1.00 73.00 146 LYS A C 1
ATOM 1199 O O . LYS A 1 146 ? -12.027 -28.623 43.006 1.00 73.00 146 LYS A O 1
ATOM 1204 N N . GLY A 1 147 ? -10.279 -27.324 42.566 1.00 71.75 147 GLY A N 1
ATOM 1205 C CA . GLY A 1 147 ? -9.347 -28.424 42.311 1.00 71.75 147 GLY A CA 1
ATOM 1206 C C . GLY A 1 147 ? -9.697 -29.357 41.142 1.00 71.75 147 GLY A C 1
ATOM 1207 O O . GLY A 1 147 ? -8.892 -30.209 40.814 1.00 71.75 147 GLY A O 1
ATOM 1208 N N . SER A 1 148 ? -10.820 -29.195 40.430 1.00 75.06 148 SER A N 1
ATOM 1209 C CA . SER A 1 148 ? -11.259 -30.163 39.400 1.00 75.06 148 SER A CA 1
ATOM 1210 C C . SER A 1 148 ? -10.371 -30.246 38.150 1.00 75.06 148 SER A C 1
ATOM 1212 O O . SER A 1 148 ? -10.614 -31.061 37.266 1.00 75.06 148 SER A O 1
ATOM 1214 N N . LYS A 1 149 ? -9.346 -29.391 38.051 1.00 75.50 149 LYS A N 1
ATOM 1215 C CA . LYS A 1 149 ? -8.278 -29.465 37.039 1.00 75.50 149 LYS A CA 1
ATOM 1216 C C . LYS A 1 149 ? -6.985 -30.102 37.564 1.00 75.50 149 LYS A C 1
ATOM 1218 O O . LYS A 1 149 ? -6.017 -30.153 36.812 1.00 75.50 149 LYS A O 1
ATOM 1223 N N . TRP A 1 150 ? -6.939 -30.475 38.837 1.00 82.94 150 TRP A N 1
ATOM 1224 C CA . TRP A 1 150 ? -5.779 -31.088 39.470 1.00 82.94 150 TRP A CA 1
ATOM 1225 C C . TRP A 1 150 ? -5.801 -32.588 39.193 1.00 82.94 150 TRP A C 1
ATOM 1227 O O . TRP A 1 150 ? -6.869 -33.178 39.027 1.00 82.94 150 TRP A O 1
ATOM 1237 N N . ASN A 1 151 ? -4.618 -33.189 39.114 1.00 82.38 151 ASN A N 1
ATOM 1238 C CA . ASN A 1 151 ? -4.490 -34.625 38.912 1.00 82.38 151 ASN A CA 1
ATOM 1239 C C . ASN A 1 151 ? -4.848 -35.343 40.223 1.00 82.38 151 ASN A C 1
ATOM 1241 O O . ASN A 1 151 ? -4.337 -34.975 41.280 1.00 82.38 151 ASN A O 1
ATOM 1245 N N . THR A 1 152 ? -5.718 -36.348 40.158 1.00 83.38 152 THR A N 1
ATOM 1246 C CA . THR A 1 152 ? -5.996 -37.268 41.269 1.00 83.38 152 THR A CA 1
ATOM 1247 C C . THR A 1 152 ? -5.065 -38.478 41.183 1.00 83.38 152 THR A C 1
ATOM 1249 O O . THR A 1 152 ? -4.464 -38.731 40.137 1.00 83.38 152 THR A O 1
ATOM 1252 N N . LYS A 1 153 ? -4.940 -39.242 42.277 1.00 82.12 153 LYS A N 1
ATOM 1253 C CA . LYS A 1 153 ? -4.123 -40.470 42.329 1.00 82.12 153 LYS A CA 1
ATOM 1254 C C . LYS A 1 153 ? -4.488 -41.448 41.201 1.00 82.12 153 LYS A C 1
ATOM 1256 O O . LYS A 1 153 ? -3.601 -41.954 40.525 1.00 82.12 153 LYS A O 1
ATOM 1261 N N . GLU A 1 154 ? -5.784 -41.593 40.926 1.00 78.62 154 GLU A N 1
ATOM 1262 C CA . GLU A 1 154 ? -6.317 -42.408 39.825 1.00 78.62 154 GLU A CA 1
ATOM 1263 C C . GLU A 1 154 ? -6.003 -41.822 38.437 1.00 78.62 154 GLU A C 1
ATOM 1265 O O . GLU A 1 154 ? -5.679 -42.547 37.501 1.00 78.62 154 GLU A O 1
ATOM 1270 N N . SER A 1 155 ? -6.034 -40.491 38.280 1.00 77.19 155 SER A N 1
ATOM 1271 C CA . SER A 1 155 ? -5.782 -39.853 36.980 1.00 77.19 155 SER A CA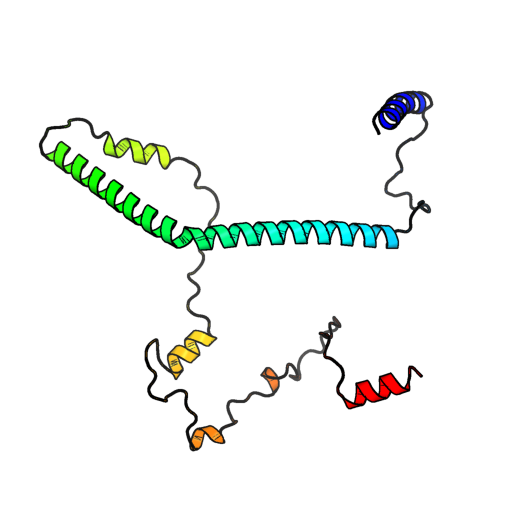 1
ATOM 1272 C C . SER A 1 155 ? -4.297 -39.715 36.631 1.00 77.19 155 SER A C 1
ATOM 1274 O O . SER A 1 155 ? -3.982 -39.262 35.533 1.00 77.19 155 SER A O 1
ATOM 1276 N N . PHE A 1 156 ? -3.382 -39.999 37.563 1.00 77.31 156 PHE A N 1
ATOM 1277 C CA . PHE A 1 156 ? -1.939 -39.873 37.332 1.00 77.31 156 PHE A CA 1
ATOM 1278 C C . PHE A 1 156 ? -1.412 -40.968 36.392 1.00 77.31 156 PHE A C 1
ATOM 1280 O O . PHE A 1 156 ? -0.562 -40.685 35.550 1.00 77.31 156 PHE A O 1
ATOM 1287 N N . ASN A 1 157 ? -1.975 -42.179 36.482 1.00 81.12 157 ASN A N 1
ATOM 1288 C CA . ASN A 1 157 ? -1.581 -43.331 35.663 1.00 81.12 157 ASN A CA 1
ATOM 1289 C C . ASN A 1 157 ? -2.523 -43.600 34.472 1.00 81.12 157 ASN A C 1
ATOM 1291 O O . ASN A 1 157 ? -2.223 -44.449 33.633 1.00 81.12 157 ASN A O 1
ATOM 1295 N N . ASP A 1 158 ? -3.642 -42.878 34.356 1.00 81.88 158 ASP A N 1
ATOM 1296 C CA . ASP A 1 158 ? -4.598 -43.061 33.259 1.00 81.88 158 ASP A CA 1
ATOM 1297 C C . ASP A 1 158 ? -4.117 -42.402 31.951 1.00 81.88 158 ASP A C 1
ATOM 1299 O O . ASP A 1 158 ? -4.339 -41.219 31.672 1.00 81.88 158 ASP A O 1
ATOM 1303 N N . VAL A 1 159 ? -3.468 -43.209 31.111 1.00 79.31 159 VAL A N 1
ATOM 1304 C CA . VAL A 1 159 ? -3.030 -42.841 29.755 1.00 79.31 159 VAL A CA 1
ATOM 1305 C C . VAL A 1 159 ? -4.020 -43.265 28.661 1.00 79.31 159 VAL A C 1
ATOM 1307 O O . VAL A 1 159 ? -3.738 -43.068 27.479 1.00 79.31 159 VAL A O 1
ATOM 1310 N N . SER A 1 160 ? -5.201 -43.791 29.007 1.00 78.88 160 SER A N 1
ATOM 1311 C CA . SER A 1 160 ? -6.183 -44.312 28.034 1.00 78.88 160 SER A CA 1
ATOM 1312 C C . SER A 1 160 ? -6.679 -43.251 27.039 1.00 78.88 160 SER A C 1
ATOM 1314 O O . SER A 1 160 ? -6.945 -43.526 25.866 1.00 78.88 160 SER A O 1
ATOM 1316 N N . SER A 1 161 ? -6.745 -41.994 27.485 1.00 74.00 161 SER A N 1
ATOM 1317 C CA . SER A 1 161 ? -7.143 -40.844 26.667 1.00 74.00 161 SER A CA 1
ATOM 1318 C C . SER A 1 161 ? -6.030 -40.338 25.735 1.00 74.00 161 SER A C 1
ATOM 1320 O O . SER A 1 161 ? -6.285 -39.502 24.857 1.00 74.00 161 SER A O 1
ATOM 1322 N N . PHE A 1 162 ? -4.788 -40.806 25.904 1.00 76.81 162 PHE A N 1
ATOM 1323 C CA . PHE A 1 162 ? -3.662 -40.421 25.060 1.00 76.81 162 PHE A CA 1
ATOM 1324 C C . PHE A 1 162 ? -3.725 -41.182 23.733 1.00 76.81 162 PHE A C 1
ATOM 1326 O O . PHE A 1 162 ? -3.471 -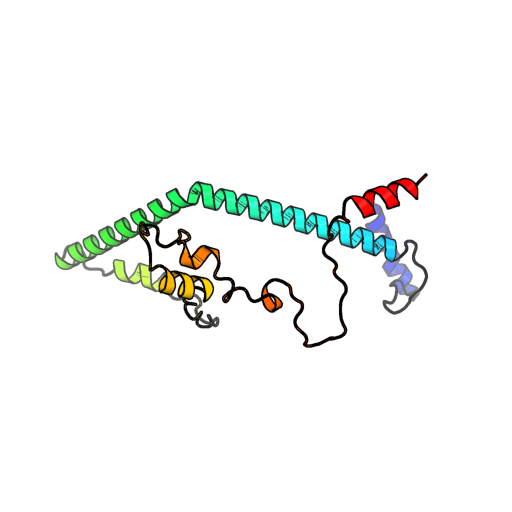42.378 23.655 1.00 76.81 162 PHE A O 1
ATOM 1333 N N . ARG A 1 163 ? -4.063 -40.472 22.650 1.00 74.69 163 ARG A N 1
ATOM 1334 C CA . ARG A 1 163 ? -4.072 -41.026 21.289 1.00 74.69 163 ARG A CA 1
ATOM 1335 C C . ARG A 1 163 ? -2.735 -40.737 20.593 1.00 74.69 163 ARG A C 1
ATOM 1337 O O . ARG A 1 163 ? -2.604 -39.664 19.988 1.00 74.69 163 ARG A O 1
ATOM 1344 N N . PRO A 1 164 ? -1.762 -41.672 20.585 1.00 67.25 164 PRO A N 1
ATOM 1345 C CA . PRO A 1 164 ? -0.446 -41.442 19.981 1.00 67.25 164 PRO A CA 1
ATOM 1346 C C . PRO A 1 164 ? -0.535 -41.110 18.482 1.00 67.25 164 PRO A C 1
ATOM 1348 O O . PRO A 1 164 ? 0.244 -40.299 17.986 1.00 67.25 164 PRO A O 1
ATOM 1351 N N . LYS A 1 165 ? -1.553 -41.641 17.784 1.00 63.91 165 LYS A N 1
ATOM 1352 C CA . LYS A 1 165 ? -1.825 -41.394 16.353 1.00 63.91 165 LYS A CA 1
ATOM 1353 C C . LYS A 1 165 ? -2.225 -39.945 16.016 1.00 63.91 165 LYS A C 1
ATOM 1355 O O . LYS A 1 165 ? -2.108 -39.549 14.860 1.00 63.91 165 LYS A O 1
ATOM 1360 N N . VAL A 1 166 ? -2.727 -39.170 16.987 1.00 64.25 166 VAL A N 1
ATOM 1361 C CA . VAL A 1 166 ? -3.167 -37.767 16.798 1.00 64.25 166 VAL A CA 1
ATOM 1362 C C . VAL A 1 166 ? -2.143 -36.780 17.368 1.00 64.25 166 VAL A C 1
A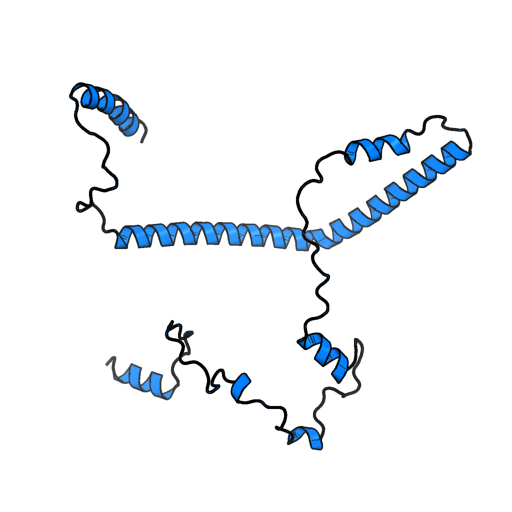TOM 1364 O O . VAL A 1 166 ? -1.954 -35.700 16.815 1.00 64.25 166 VAL A O 1
ATOM 1367 N N . ALA A 1 167 ? -1.464 -37.142 18.462 1.00 59.81 167 ALA A N 1
ATOM 1368 C CA . ALA A 1 167 ? -0.427 -36.311 19.082 1.00 59.81 167 ALA A CA 1
ATOM 1369 C C . ALA A 1 167 ? 0.854 -36.229 18.229 1.00 59.81 167 ALA A C 1
ATOM 1371 O O . ALA A 1 167 ? 1.540 -35.204 18.203 1.00 59.81 167 ALA A O 1
ATOM 1372 N N . HIS A 1 168 ? 1.140 -37.284 17.470 1.00 57.44 168 HIS A N 1
ATOM 1373 C CA . HIS A 1 168 ? 2.145 -37.291 16.422 1.00 57.44 168 HIS A CA 1
ATOM 1374 C C . HIS A 1 168 ? 1.427 -37.678 15.134 1.00 57.44 168 HIS A C 1
ATOM 1376 O O . HIS A 1 168 ? 0.880 -38.770 15.075 1.00 57.44 168 HIS A O 1
ATOM 1382 N N . ASN A 1 169 ? 1.387 -36.791 14.130 1.00 52.06 169 ASN A N 1
ATOM 1383 C CA . ASN A 1 169 ? 0.791 -37.014 12.800 1.00 52.06 169 ASN A CA 1
ATOM 1384 C C . ASN A 1 169 ? 1.438 -38.208 12.063 1.00 52.06 169 ASN A C 1
ATOM 1386 O O . ASN A 1 169 ? 2.175 -38.040 11.093 1.00 52.06 169 ASN A O 1
ATOM 1390 N N . LYS A 1 170 ? 1.213 -39.418 12.560 1.00 51.12 170 LYS A N 1
ATOM 1391 C CA . LYS A 1 170 ? 1.792 -40.672 12.093 1.00 51.12 170 LYS A CA 1
ATOM 1392 C C . LYS A 1 170 ? 0.734 -41.759 12.278 1.00 51.12 170 LYS A C 1
ATOM 1394 O O . LYS A 1 170 ? 0.908 -42.732 13.000 1.00 51.12 170 LYS A O 1
ATOM 1399 N N . GLY A 1 171 ? -0.427 -41.522 11.674 1.00 45.16 171 GLY A N 1
ATOM 1400 C CA . GLY A 1 171 ? -1.417 -42.564 11.437 1.00 45.16 171 GLY A CA 1
ATOM 1401 C C . GLY A 1 171 ? -1.056 -43.363 10.176 1.00 45.16 171 GLY A C 1
ATOM 1402 O O . GLY A 1 171 ? -0.445 -42.799 9.265 1.00 45.16 171 GLY A O 1
ATOM 1403 N N . PRO A 1 172 ? -1.432 -44.650 10.095 1.00 48.88 172 PRO A N 1
ATOM 1404 C CA . PRO A 1 172 ? -1.342 -45.426 8.868 1.00 48.88 172 PRO A CA 1
ATOM 1405 C C . PRO A 1 172 ? -2.523 -45.016 7.984 1.00 48.88 172 PRO A C 1
ATOM 1407 O O . PRO A 1 172 ? -3.662 -45.401 8.229 1.00 48.88 172 PRO A O 1
ATOM 1410 N N . GLY A 1 173 ? -2.286 -44.140 7.015 1.00 46.44 173 GLY A N 1
ATOM 1411 C CA . GLY A 1 173 ? -3.350 -43.689 6.127 1.00 46.44 173 GLY A CA 1
ATOM 1412 C C . GLY A 1 173 ? -2.914 -42.519 5.266 1.00 46.44 173 GLY A C 1
ATOM 1413 O O . GLY A 1 173 ? -2.775 -41.404 5.756 1.00 46.44 173 GLY A O 1
ATOM 1414 N N . LYS A 1 174 ? -2.750 -42.803 3.972 1.00 39.34 174 LYS A N 1
ATOM 1415 C CA . LYS A 1 174 ? -2.410 -41.880 2.881 1.00 39.34 174 LYS A CA 1
ATOM 1416 C C . LYS A 1 174 ? -0.978 -41.343 2.898 1.00 39.34 174 LYS A C 1
ATOM 1418 O O . LYS A 1 174 ? -0.707 -40.180 3.182 1.00 39.34 174 LYS A O 1
ATOM 1423 N N . ALA A 1 175 ? -0.087 -42.186 2.381 1.00 41.31 175 ALA A N 1
ATOM 1424 C CA . ALA A 1 175 ? 0.949 -41.742 1.457 1.00 41.31 175 ALA A CA 1
ATOM 1425 C C . ALA A 1 175 ? 0.287 -41.081 0.226 1.00 41.31 175 ALA A C 1
ATOM 1427 O O . ALA A 1 175 ? 0.140 -41.683 -0.831 1.00 41.31 175 ALA A O 1
ATOM 1428 N N . GLY A 1 176 ? -0.177 -39.841 0.385 1.00 37.44 176 GLY A N 1
ATOM 1429 C CA . GLY A 1 176 ? -0.472 -38.950 -0.728 1.00 37.44 176 GLY A CA 1
ATOM 1430 C C . GLY A 1 176 ? 0.813 -38.224 -1.096 1.00 37.44 176 GLY A C 1
ATOM 1431 O O . GLY A 1 176 ? 1.314 -37.421 -0.310 1.00 37.44 176 GLY A O 1
ATOM 1432 N N . LYS A 1 177 ? 1.368 -38.543 -2.268 1.00 43.31 177 LYS A N 1
ATOM 1433 C CA . LYS A 1 177 ? 2.422 -37.777 -2.944 1.00 43.31 177 LYS A CA 1
ATOM 1434 C C . LYS A 1 177 ? 2.162 -36.271 -2.791 1.00 43.31 177 LYS A C 1
ATOM 1436 O O . LYS A 1 177 ? 1.131 -35.784 -3.238 1.00 43.31 177 LYS A O 1
ATOM 1441 N N . GLY A 1 178 ? 3.114 -35.535 -2.218 1.00 36.78 178 GLY A N 1
ATOM 1442 C CA . GLY A 1 178 ? 3.133 -34.078 -2.332 1.00 36.78 178 GLY A CA 1
ATOM 1443 C C . GLY A 1 178 ? 3.660 -33.336 -1.111 1.00 36.78 178 GLY A C 1
ATOM 1444 O O . GLY A 1 178 ? 2.933 -33.078 -0.162 1.00 36.78 178 GLY A O 1
ATOM 1445 N N . GLY A 1 179 ? 4.907 -32.872 -1.201 1.00 34.53 179 GLY A N 1
ATOM 1446 C CA . GLY A 1 179 ? 5.289 -31.616 -0.555 1.00 34.53 179 GLY A CA 1
ATOM 1447 C C . GLY A 1 179 ? 6.087 -31.727 0.739 1.00 34.53 179 GLY A C 1
ATOM 1448 O O . GLY A 1 179 ? 5.580 -31.522 1.839 1.00 34.53 179 GLY A O 1
ATOM 1449 N N . LYS A 1 180 ? 7.403 -31.891 0.580 1.00 47.41 180 LYS A N 1
ATOM 1450 C CA . LYS A 1 180 ? 8.417 -31.414 1.526 1.00 47.41 180 LYS A CA 1
ATOM 1451 C C . LYS A 1 180 ? 8.083 -29.992 2.007 1.00 47.41 180 LYS A C 1
ATOM 1453 O O . LYS A 1 180 ? 8.231 -29.050 1.238 1.00 47.41 180 LY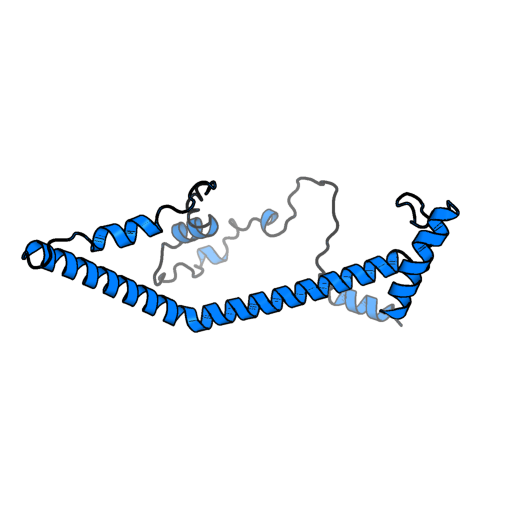S A O 1
ATOM 1458 N N . LYS A 1 181 ? 7.768 -29.826 3.292 1.00 44.19 181 LYS A N 1
ATOM 1459 C CA . LYS A 1 181 ? 8.200 -28.669 4.099 1.00 44.19 181 LYS A CA 1
ATOM 1460 C C . LYS A 1 181 ? 8.513 -29.155 5.506 1.00 44.19 181 LYS A C 1
ATOM 1462 O O . LYS A 1 181 ? 7.716 -29.044 6.433 1.00 44.19 181 LYS A O 1
ATOM 1467 N N . SER A 1 182 ? 9.712 -29.712 5.643 1.00 47.97 182 SER A N 1
ATOM 1468 C CA . SER A 1 182 ? 10.410 -29.790 6.917 1.00 47.97 182 SER A CA 1
ATOM 1469 C C . SER A 1 182 ? 10.479 -28.380 7.503 1.00 47.97 182 SER A C 1
ATOM 1471 O O . SER A 1 182 ? 11.299 -27.566 7.080 1.00 47.97 182 SER A O 1
ATOM 1473 N N . LEU A 1 183 ? 9.601 -28.068 8.458 1.00 46.03 183 LEU A N 1
ATOM 1474 C CA . LEU A 1 183 ? 9.863 -26.974 9.383 1.00 46.03 183 LEU A CA 1
ATOM 1475 C C . LEU A 1 183 ? 11.260 -27.209 9.959 1.00 46.03 183 LEU A C 1
ATOM 1477 O O . LEU A 1 183 ? 11.535 -28.317 10.421 1.00 46.03 183 LEU A O 1
ATOM 1481 N N . ASN A 1 184 ? 12.105 -26.181 9.903 1.00 60.72 184 ASN A N 1
ATOM 1482 C CA . ASN A 1 184 ? 13.471 -26.135 10.421 1.00 60.72 184 ASN A CA 1
ATOM 1483 C C . ASN A 1 184 ? 13.554 -26.627 11.877 1.00 60.72 184 ASN A C 1
ATOM 1485 O O . ASN A 1 184 ? 13.616 -25.841 12.823 1.00 60.72 184 ASN A O 1
ATOM 1489 N N . LYS A 1 185 ? 13.571 -27.944 12.078 1.00 65.38 185 LYS A N 1
ATOM 1490 C CA . LYS A 1 185 ? 13.917 -28.565 13.349 1.00 65.38 185 LYS A CA 1
ATOM 1491 C C . LYS A 1 185 ? 15.432 -28.592 13.407 1.00 65.38 185 LYS A C 1
ATOM 1493 O O . LYS A 1 185 ? 16.078 -29.266 12.609 1.00 65.38 185 LYS A O 1
ATOM 1498 N N . ARG A 1 186 ? 15.986 -27.813 14.341 1.00 66.12 186 ARG A N 1
ATOM 1499 C CA . ARG A 1 186 ? 17.417 -27.825 14.656 1.00 66.12 186 ARG A CA 1
ATOM 1500 C C . ARG A 1 186 ? 17.840 -29.287 14.862 1.00 66.12 186 ARG A C 1
ATOM 1502 O O . ARG A 1 186 ? 17.221 -29.962 15.687 1.00 66.12 186 ARG A O 1
ATOM 1509 N N . PRO A 1 187 ? 18.851 -29.784 14.133 1.00 76.56 187 PRO A N 1
ATOM 1510 C CA . PRO A 1 187 ? 19.319 -31.150 14.305 1.00 76.56 187 PRO A CA 1
ATOM 1511 C C . PRO A 1 187 ? 19.804 -31.366 15.746 1.00 76.56 187 PRO A C 1
ATOM 1513 O O . PRO A 1 187 ? 20.308 -30.443 16.395 1.00 76.56 187 PRO A O 1
ATOM 1516 N N . GLY A 1 188 ? 19.615 -32.583 16.262 1.00 81.69 188 GLY A N 1
ATOM 1517 C CA . GLY A 1 188 ? 19.967 -32.943 17.638 1.00 81.69 188 GLY A CA 1
ATOM 1518 C C . GLY A 1 188 ? 21.451 -32.717 17.960 1.00 81.69 188 GLY A C 1
ATOM 1519 O O . GLY A 1 188 ? 22.295 -32.606 17.070 1.00 81.69 188 GLY A O 1
ATOM 1520 N N . LYS A 1 189 ? 21.794 -32.653 19.256 1.00 79.44 189 LYS A N 1
ATOM 1521 C CA . LYS A 1 189 ? 23.152 -32.322 19.748 1.00 79.44 189 LYS A CA 1
ATOM 1522 C C . LYS A 1 189 ? 24.256 -33.172 19.095 1.00 79.44 189 LYS A C 1
ATOM 1524 O O . LYS A 1 189 ? 25.218 -32.595 18.596 1.00 79.44 189 LYS A O 1
ATOM 1529 N N . ARG A 1 190 ? 24.058 -34.492 18.988 1.00 79.25 190 ARG A N 1
ATOM 1530 C CA . ARG A 1 190 ? 24.996 -35.419 18.322 1.00 79.25 190 ARG A CA 1
ATOM 1531 C C . ARG A 1 190 ? 25.185 -35.127 16.827 1.00 79.25 190 ARG A C 1
ATOM 1533 O O . ARG A 1 190 ? 26.310 -35.104 16.344 1.00 79.25 190 ARG A O 1
ATOM 1540 N N . ALA A 1 191 ? 24.105 -34.838 16.099 1.00 82.25 191 ALA A N 1
ATOM 1541 C CA . ALA A 1 191 ? 24.179 -34.503 14.674 1.00 82.25 191 ALA A CA 1
ATOM 1542 C C . ALA A 1 191 ? 24.921 -33.175 14.433 1.00 82.25 191 ALA A C 1
ATOM 1544 O O . ALA A 1 191 ? 25.678 -33.053 13.476 1.00 82.25 191 ALA A O 1
ATOM 1545 N N . ARG A 1 192 ? 24.772 -32.197 15.338 1.00 83.38 192 ARG A N 1
ATOM 1546 C CA . ARG A 1 192 ? 25.509 -30.922 15.271 1.00 83.38 192 ARG A CA 1
ATOM 1547 C C . ARG A 1 192 ? 27.011 -31.088 15.499 1.00 83.38 192 ARG A C 1
ATOM 1549 O O . ARG A 1 192 ? 27.785 -30.422 14.821 1.00 83.38 192 ARG A O 1
ATOM 1556 N N . GLN A 1 193 ? 27.422 -31.974 16.407 1.00 82.81 193 GLN A N 1
ATOM 1557 C CA . GLN A 1 193 ? 28.842 -32.276 16.624 1.00 82.81 193 GLN A CA 1
ATOM 1558 C C . GLN A 1 193 ? 29.474 -32.941 15.393 1.00 82.81 193 GLN A C 1
ATOM 1560 O O . GLN A 1 193 ? 30.519 -32.483 14.946 1.00 82.81 193 GLN A O 1
ATOM 1565 N N . LYS A 1 194 ? 28.792 -33.919 14.775 1.00 82.06 194 LYS A N 1
ATOM 1566 C CA . LYS A 1 194 ? 29.266 -34.569 13.537 1.00 82.06 194 LYS A CA 1
ATOM 1567 C C . LYS A 1 194 ? 29.383 -33.617 12.340 1.00 82.06 194 LYS A C 1
ATOM 1569 O O . LYS A 1 194 ? 30.248 -33.795 11.494 1.00 82.06 194 LYS A O 1
ATOM 1574 N N . MET A 1 195 ? 28.510 -32.614 12.237 1.00 79.56 195 MET A N 1
ATOM 1575 C CA . MET A 1 195 ? 28.622 -31.608 11.171 1.00 79.56 195 MET A CA 1
ATOM 1576 C C . MET A 1 195 ? 29.786 -30.640 11.410 1.00 79.56 195 MET A C 1
ATOM 1578 O O . MET A 1 195 ? 30.425 -30.228 10.452 1.00 79.56 195 MET A O 1
ATOM 1582 N N . LYS A 1 196 ? 30.094 -30.310 12.673 1.00 77.56 196 LYS A N 1
ATOM 1583 C CA . LYS A 1 196 ? 31.260 -29.481 13.019 1.00 77.56 196 LYS A CA 1
ATOM 1584 C C . LYS A 1 196 ? 32.586 -30.163 12.676 1.00 77.56 196 LYS A C 1
ATOM 1586 O O . LYS A 1 196 ? 33.493 -29.481 12.226 1.00 77.56 196 LYS A O 1
ATOM 1591 N N . SER A 1 197 ? 32.687 -31.479 12.859 1.00 70.75 197 SER A N 1
ATOM 1592 C CA . SER A 1 197 ? 33.894 -32.240 12.507 1.00 70.75 197 SER A CA 1
ATOM 1593 C C . SER A 1 197 ? 34.055 -32.484 11.004 1.00 70.75 197 SER A C 1
ATOM 1595 O O . SER A 1 197 ? 35.113 -32.919 10.590 1.00 70.75 197 SER A O 1
ATOM 1597 N N . ARG A 1 198 ? 33.013 -32.239 10.198 1.00 70.06 198 ARG A N 1
ATOM 1598 C CA . ARG A 1 198 ? 33.050 -32.334 8.728 1.00 70.06 198 ARG A CA 1
ATOM 1599 C C . ARG A 1 198 ? 33.432 -31.026 8.031 1.00 70.06 198 ARG A C 1
ATOM 1601 O O . ARG A 1 198 ? 33.624 -31.031 6.825 1.00 70.06 198 ARG A O 1
ATOM 1608 N N . ALA A 1 199 ? 33.437 -29.914 8.763 1.00 60.19 199 ALA A N 1
ATOM 1609 C CA . ALA A 1 199 ? 33.770 -28.585 8.249 1.00 60.19 199 ALA A CA 1
ATOM 1610 C C . ALA A 1 199 ? 35.192 -28.141 8.645 1.00 60.19 199 ALA A C 1
ATOM 1612 O O . ALA A 1 199 ? 35.516 -26.964 8.512 1.00 60.19 199 ALA A O 1
ATOM 1613 N N . ARG A 1 200 ? 35.995 -29.067 9.180 1.00 52.31 200 ARG A N 1
ATOM 1614 C CA . ARG A 1 200 ? 37.446 -28.953 9.310 1.00 52.31 200 ARG A CA 1
ATOM 1615 C C . ARG A 1 200 ? 38.082 -29.895 8.307 1.00 52.31 200 ARG A C 1
ATOM 1617 O O . ARG A 1 200 ? 37.477 -30.973 8.107 1.00 52.31 200 ARG A O 1
#

InterPro domains:
  IPR008610 Eukaryotic rRNA processing [PF05890] (1-192)
  IPR008610 Eukaryotic rRNA processing [PTHR13028] (1-196)

Radius of gyration: 34.93 Å; chains: 1; bounding box: 86×69×85 Å

Sequence (200 aa):
YQQAQAAVLEALPRLRKLQIPTRRPDDYFAEMAKSDQQMQKIRKKLKSKQEAMERSEKAKQLRAMRKYGKKVQTEILQRRQKEKKNMLNAVKRYQKGLSDKLDFLDEEQTSSQGNKKGNASQRTKKGPNAKRRYKNQKFGFGGKKKGSKWNTKESFNDVSSFRPKVAHNKGPGKAGKGGKKSLNKRPGKRARQKMKSRAR

pLDDT: mean 79.81, std 18.71, range [34.53, 98.38]